Protein AF-0000000067438767 (afdb_homodimer)

Structure (mmCIF, N/CA/C/O backbone):
data_AF-0000000067438767-model_v1
#
loop_
_entity.id
_entity.type
_entity.pdbx_description
1 polymer 'Hikeshi-like domain-containing protein'
#
loop_
_atom_site.group_PDB
_atom_site.id
_atom_site.type_symbol
_atom_site.label_atom_id
_atom_site.label_alt_id
_atom_site.label_comp_id
_atom_site.label_asym_id
_atom_site.label_entity_id
_atom_site.label_seq_id
_atom_site.pdbx_PDB_ins_code
_atom_site.Cartn_x
_atom_site.Cartn_y
_atom_site.Cartn_z
_atom_site.occupancy
_atom_site.B_iso_or_equiv
_atom_site.auth_seq_id
_atom_site.auth_comp_id
_atom_site.auth_asym_id
_atom_site.auth_atom_id
_atom_site.pdbx_PDB_model_num
ATOM 1 N N . MET A 1 1 ? -7.066 22.156 10.688 1 66.31 1 MET A N 1
ATOM 2 C CA . MET A 1 1 ? -6.336 21 10.156 1 66.31 1 MET A CA 1
ATOM 3 C C . MET A 1 1 ? -7.203 19.75 10.18 1 66.31 1 MET A C 1
ATOM 5 O O . MET A 1 1 ? -8.055 19.594 11.062 1 66.31 1 MET A O 1
ATOM 9 N N . SER A 1 2 ? -7.293 19.094 9.086 1 86.25 2 SER A N 1
ATOM 10 C CA . SER A 1 2 ? -8.148 17.906 9.016 1 86.25 2 SER A CA 1
ATOM 11 C C . SER A 1 2 ? -7.625 16.797 9.914 1 86.25 2 SER A C 1
ATOM 13 O O . SER A 1 2 ? -6.414 16.625 10.062 1 86.25 2 SER A O 1
ATOM 15 N N . LEU A 1 3 ? -8.484 16.141 10.602 1 92.88 3 LEU A N 1
ATOM 16 C CA . LEU A 1 3 ? -8.188 15.039 11.508 1 92.88 3 LEU A CA 1
ATOM 17 C C . LEU A 1 3 ? -7.613 13.844 10.75 1 92.88 3 LEU A C 1
ATOM 19 O O . LEU A 1 3 ? -6.961 12.984 11.344 1 92.88 3 LEU A O 1
ATOM 23 N N . PHE A 1 4 ? -7.848 13.891 9.438 1 96.75 4 PHE A N 1
ATOM 24 C CA . PHE A 1 4 ? -7.484 12.719 8.648 1 96.75 4 PHE A CA 1
ATOM 25 C C . PHE A 1 4 ? -6.668 13.117 7.43 1 96.75 4 PHE A C 1
ATOM 27 O O . PHE A 1 4 ? -6.801 14.242 6.93 1 96.75 4 PHE A O 1
ATOM 34 N N . GLY A 1 5 ? -5.77 12.18 7.027 1 97.94 5 GLY A N 1
ATOM 35 C CA . GLY A 1 5 ? -5.086 12.266 5.746 1 97.94 5 GLY A CA 1
ATOM 36 C C . GLY A 1 5 ? -5.336 11.07 4.855 1 97.94 5 GLY A C 1
ATOM 37 O O . GLY A 1 5 ? -5.547 9.953 5.344 1 97.94 5 GLY A O 1
ATOM 38 N N . VAL A 1 6 ? -5.375 11.328 3.584 1 98.56 6 VAL A N 1
ATOM 39 C CA . VAL A 1 6 ? -5.566 10.281 2.582 1 98.56 6 VAL A CA 1
ATOM 40 C C . VAL A 1 6 ? -4.504 10.414 1.49 1 98.56 6 VAL A C 1
ATOM 42 O O . VAL A 1 6 ? -4.305 11.5 0.938 1 98.56 6 VAL A O 1
ATOM 45 N N . VAL A 1 7 ? -3.846 9.305 1.22 1 98.75 7 VAL A N 1
ATOM 46 C CA . VAL A 1 7 ? -2.836 9.32 0.167 1 98.75 7 VAL A CA 1
ATOM 47 C C . VAL A 1 7 ? -3.127 8.219 -0.851 1 98.75 7 VAL A C 1
ATOM 49 O O . VAL A 1 7 ? -3.189 7.043 -0.499 1 98.75 7 VAL A O 1
ATOM 52 N N . VAL A 1 8 ? -3.393 8.656 -2.029 1 98.5 8 VAL A N 1
ATOM 53 C CA . VAL A 1 8 ? -3.352 7.77 -3.191 1 98.5 8 VAL A CA 1
ATOM 54 C C . VAL A 1 8 ? -1.987 7.875 -3.871 1 98.5 8 VAL A C 1
ATOM 56 O O . VAL A 1 8 ? -1.612 8.945 -4.363 1 98.5 8 VAL A O 1
ATOM 59 N N . PRO A 1 9 ? -1.228 6.754 -3.857 1 98.06 9 PRO A N 1
ATOM 60 C CA . PRO A 1 9 ? 0.111 6.844 -4.445 1 98.06 9 PRO A CA 1
ATOM 61 C C . PRO A 1 9 ? 0.113 7.539 -5.805 1 98.06 9 PRO A C 1
ATOM 63 O O . PRO A 1 9 ? -0.721 7.23 -6.66 1 98.06 9 PRO A O 1
ATOM 66 N N . GLY A 1 10 ? 1.061 8.453 -5.93 1 97.94 10 GLY A N 1
ATOM 67 C CA . GLY A 1 10 ? 1.177 9.227 -7.156 1 97.94 10 GLY A CA 1
ATOM 68 C C . GLY A 1 10 ? 0.432 10.547 -7.105 1 97.94 10 GLY A C 1
ATOM 69 O O . GLY A 1 10 ? 0.68 11.438 -7.918 1 97.94 10 GLY A O 1
ATOM 70 N N . ARG A 1 11 ? -0.436 10.703 -6.168 1 98.25 11 ARG A N 1
ATOM 71 C CA . ARG A 1 11 ? -1.265 11.898 -6.051 1 98.25 11 ARG A CA 1
ATOM 72 C C . ARG A 1 11 ? -0.917 12.688 -4.793 1 98.25 11 ARG A C 1
ATOM 74 O O . ARG A 1 11 ? -0.228 12.18 -3.906 1 98.25 11 ARG A O 1
ATOM 81 N N . PRO A 1 12 ? -1.351 13.938 -4.758 1 97.94 12 PRO A N 1
ATOM 82 C CA . PRO A 1 12 ? -1.13 14.719 -3.539 1 97.94 12 PRO A CA 1
ATOM 83 C C . PRO A 1 12 ? -1.912 14.18 -2.342 1 97.94 12 PRO A C 1
ATOM 85 O O . PRO A 1 12 ? -3 13.617 -2.512 1 97.94 12 PRO A O 1
ATOM 88 N N . CYS A 1 13 ? -1.349 14.352 -1.204 1 97.81 13 CYS A N 1
ATOM 89 C CA . CYS A 1 13 ? -2.059 14.023 0.028 1 97.81 13 CYS A CA 1
ATOM 90 C C . CYS A 1 13 ? -3.316 14.875 0.173 1 97.81 13 CYS A C 1
ATOM 92 O O . CYS A 1 13 ? -3.275 16.094 -0.007 1 97.81 13 CYS A O 1
ATOM 94 N N . LEU A 1 14 ? -4.41 14.211 0.507 1 97.38 14 LEU A N 1
ATOM 95 C CA . LEU A 1 14 ? -5.68 14.906 0.67 1 97.38 14 LEU A CA 1
ATOM 96 C C . LEU A 1 14 ? -6.055 15.016 2.145 1 97.38 14 LEU A C 1
ATOM 98 O O . LEU A 1 14 ? -5.699 14.148 2.945 1 97.38 14 LEU A O 1
ATOM 102 N N . ALA A 1 15 ? -6.746 16.047 2.434 1 95.44 15 ALA A N 1
ATOM 103 C CA . ALA A 1 15 ? -7.32 16.266 3.758 1 95.44 15 ALA A CA 1
ATOM 104 C C . ALA A 1 15 ? -8.844 16.297 3.697 1 95.44 15 ALA A C 1
ATOM 106 O O . ALA A 1 15 ? -9.438 17.312 3.316 1 95.44 15 ALA A O 1
ATOM 107 N N . PRO A 1 16 ? -9.469 15.219 4.047 1 94.81 16 PRO A N 1
ATOM 108 C CA . PRO A 1 16 ? -10.938 15.234 4.051 1 94.81 16 PRO A CA 1
ATOM 109 C C . PRO A 1 16 ? -11.508 16.375 4.883 1 94.81 16 PRO A C 1
ATOM 111 O O . PRO A 1 16 ? -10.945 16.734 5.918 1 94.81 16 PRO A O 1
ATOM 114 N N . THR A 1 17 ? -12.609 16.875 4.426 1 91.81 17 THR A N 1
ATOM 115 C CA . THR A 1 17 ? -13.234 18.016 5.094 1 91.81 17 THR A CA 1
ATOM 116 C C . THR A 1 17 ? -14.43 17.547 5.934 1 91.81 17 THR A C 1
ATOM 118 O O . THR A 1 17 ? -15.172 16.656 5.527 1 91.81 17 THR A O 1
ATOM 121 N N . GLN A 1 18 ? -14.523 18.25 7.039 1 88.38 18 GLN A N 1
ATOM 122 C CA . GLN A 1 18 ? -15.641 17.922 7.922 1 88.38 18 GLN A CA 1
ATOM 123 C C . GLN A 1 18 ? -16.969 18.391 7.332 1 88.38 18 GLN A C 1
ATOM 125 O O . GLN A 1 18 ? -17.062 19.5 6.793 1 88.38 18 GLN A O 1
ATOM 130 N N . VAL A 1 19 ? -17.891 17.5 7.383 1 82.94 19 VAL A N 1
ATOM 131 C CA . VAL A 1 19 ? -19.203 17.844 6.863 1 82.94 19 VAL A CA 1
ATOM 132 C C . VAL A 1 19 ? -20.156 18.188 8.016 1 82.94 19 VAL A C 1
ATOM 134 O O . VAL A 1 19 ? -20.141 17.516 9.055 1 82.94 19 VAL A O 1
ATOM 137 N N . THR A 1 20 ? -20.625 19.312 8.391 1 68.31 20 THR A N 1
ATOM 138 C CA . THR A 1 20 ? -21.516 19.734 9.469 1 68.31 20 THR A CA 1
ATOM 139 C C . THR A 1 20 ? -22.969 19.484 9.102 1 68.31 20 THR A C 1
ATOM 141 O O . THR A 1 20 ? -23.828 19.312 9.984 1 68.31 20 THR A O 1
ATOM 144 N N . GLY A 1 21 ? -23.359 19.453 7.867 1 57.22 21 GLY A N 1
ATOM 145 C CA . GLY A 1 21 ? -24.781 19.453 7.562 1 57.22 21 GLY A CA 1
ATOM 146 C C . GLY A 1 21 ? -25.391 18.062 7.594 1 57.22 21 GLY A C 1
ATOM 147 O O . GLY A 1 21 ? -24.734 17.094 7.969 1 57.22 21 GLY A O 1
ATOM 148 N N . GLN A 1 22 ? -26.859 18.047 7.215 1 50.69 22 GLN A N 1
ATOM 149 C CA . GLN A 1 22 ? -27.672 16.844 7.227 1 50.69 22 GLN A CA 1
ATOM 150 C C . GLN A 1 22 ? -26.891 15.648 6.68 1 50.69 22 GLN A C 1
ATOM 152 O O . GLN A 1 22 ? -26.281 15.742 5.609 1 50.69 22 GLN A O 1
ATOM 157 N N . ALA A 1 23 ? -26.391 14.906 7.586 1 46.75 23 ALA A N 1
ATOM 158 C CA . ALA A 1 23 ? -25.672 13.664 7.328 1 46.75 23 ALA A CA 1
ATOM 159 C C . ALA A 1 23 ? -26.062 13.062 5.98 1 46.75 23 ALA A C 1
ATOM 161 O O . ALA A 1 23 ? -27.234 12.859 5.707 1 46.75 23 ALA A O 1
ATOM 162 N N . PRO A 1 24 ? -25.344 13.367 4.926 1 48.72 24 PRO A N 1
ATOM 163 C CA . PRO A 1 24 ? -25.859 12.516 3.852 1 48.72 24 PRO A CA 1
ATOM 164 C C . PRO A 1 24 ? -26.406 11.188 4.363 1 48.72 24 PRO A C 1
ATOM 166 O O . PRO A 1 24 ? -26.125 10.797 5.496 1 48.72 24 PRO A O 1
ATOM 169 N N . ALA A 1 25 ? -27.297 10.57 3.572 1 44.84 25 ALA A N 1
ATOM 170 C CA . ALA A 1 25 ? -27.969 9.312 3.869 1 44.84 25 ALA A CA 1
ATOM 171 C C . ALA A 1 25 ? -27.031 8.352 4.605 1 44.84 25 ALA A C 1
ATOM 173 O O . ALA A 1 25 ? -27.297 7.148 4.66 1 44.84 25 ALA A O 1
ATOM 174 N N . LEU A 1 26 ? -25.766 8.922 4.871 1 50.19 26 LEU A N 1
ATOM 175 C CA . LEU A 1 26 ? -25.062 7.883 5.605 1 50.19 26 LEU A CA 1
ATOM 176 C C . LEU A 1 26 ? -25.766 7.559 6.914 1 50.19 26 LEU A C 1
ATOM 178 O O . LEU A 1 26 ? -26.297 8.453 7.578 1 50.19 26 LEU A O 1
ATOM 182 N N . GLY A 1 27 ? -26.406 6.727 7.117 1 45.53 27 GLY A N 1
ATOM 183 C CA . GLY A 1 27 ? -27.062 6.348 8.359 1 45.53 27 GLY A CA 1
ATOM 184 C C . GLY A 1 27 ? -26.578 7.152 9.555 1 45.53 27 GLY A C 1
ATOM 185 O O . GLY A 1 27 ? -25.891 8.164 9.391 1 45.53 27 GLY A O 1
ATOM 186 N N . THR A 1 28 ? -26.953 6.711 10.82 1 45.5 28 THR A N 1
ATOM 187 C CA . THR A 1 28 ? -26.75 7.199 12.18 1 45.5 28 THR A CA 1
ATOM 188 C C . THR A 1 28 ? -25.281 7.539 12.422 1 45.5 28 THR A C 1
ATOM 190 O O . THR A 1 28 ? -24.516 6.699 12.891 1 45.5 28 THR A O 1
ATOM 193 N N . PHE A 1 29 ? -24.625 8.227 11.398 1 49.28 29 PHE A N 1
ATOM 194 C CA . PHE A 1 29 ? -23.25 8.602 11.695 1 49.28 29 PHE A CA 1
ATOM 195 C C . PHE A 1 29 ? -23.188 9.523 12.906 1 49.28 29 PHE A C 1
ATOM 197 O O . PHE A 1 29 ? -23.859 10.555 12.938 1 49.28 29 PHE A O 1
ATOM 204 N N . GLN A 1 30 ? -22.859 9.109 14.039 1 52.88 30 GLN A N 1
ATOM 205 C CA . GLN A 1 30 ? -23.062 9.672 15.375 1 52.88 30 GLN A CA 1
ATOM 206 C C . GLN A 1 30 ? -22.266 10.961 15.555 1 52.88 30 GLN A C 1
ATOM 208 O O . GLN A 1 30 ? -22.75 11.922 16.141 1 52.88 30 GLN A O 1
ATOM 213 N N . SER A 1 31 ? -20.828 10.93 15.375 1 56.81 31 SER A N 1
ATOM 214 C CA . SER A 1 31 ? -20.031 11.867 16.156 1 56.81 31 SER A CA 1
ATOM 215 C C . SER A 1 31 ? -19.125 12.703 15.266 1 56.81 31 SER A C 1
ATOM 217 O O . SER A 1 31 ? -18.344 13.523 15.75 1 56.81 31 SER A O 1
ATOM 219 N N . GLY A 1 32 ? -19.234 12.695 13.828 1 69.5 32 GLY A N 1
ATOM 220 C CA . GLY A 1 32 ? -18.484 13.508 12.898 1 69.5 32 GLY A CA 1
ATOM 221 C C . GLY A 1 32 ? -18.078 12.773 11.641 1 69.5 32 GLY A C 1
ATOM 222 O O . GLY A 1 32 ? -17.844 11.562 11.672 1 69.5 32 GLY A O 1
ATOM 223 N N . GLN A 1 33 ? -18.297 13.625 10.594 1 87.12 33 GLN A N 1
ATOM 224 C CA . GLN A 1 33 ? -18.031 13.008 9.297 1 87.12 33 GLN A CA 1
ATOM 225 C C . GLN A 1 33 ? -17.094 13.875 8.461 1 87.12 33 GLN A C 1
ATOM 227 O O . GLN A 1 33 ? -17.188 15.109 8.484 1 87.12 33 GLN A O 1
ATOM 232 N N . TRP A 1 34 ? -16.125 13.281 7.906 1 93.31 34 TRP A N 1
ATOM 233 C CA . TRP A 1 34 ? -15.203 13.891 6.961 1 93.31 34 TRP A CA 1
ATOM 234 C C . TRP A 1 34 ? -15.32 13.25 5.582 1 93.31 34 TRP A C 1
ATOM 236 O O . TRP A 1 34 ? -15.492 12.031 5.469 1 93.31 34 TRP A O 1
ATOM 246 N N . VAL A 1 35 ? -15.273 14.07 4.562 1 93.94 35 VAL A N 1
ATOM 247 C CA . VAL A 1 35 ? -15.453 13.531 3.217 1 93.94 35 VAL A CA 1
ATOM 248 C C . VAL A 1 35 ? -14.422 14.141 2.271 1 93.94 35 VAL A C 1
ATOM 250 O O . VAL A 1 35 ? -14.008 15.289 2.447 1 93.94 35 VAL A O 1
ATOM 253 N N . CYS A 1 36 ? -13.945 13.359 1.335 1 96.38 36 CYS A N 1
ATOM 254 C CA . CYS A 1 36 ? -13.156 13.875 0.219 1 96.38 36 CYS A CA 1
ATOM 255 C C . CYS A 1 36 ? -13.477 13.125 -1.067 1 96.38 36 CYS A C 1
ATOM 257 O O . CYS A 1 36 ? -14.062 12.039 -1.028 1 96.38 36 CYS A O 1
ATOM 259 N N . ASP A 1 37 ? -13.203 13.719 -2.203 1 97.44 37 ASP A N 1
ATOM 260 C CA . ASP A 1 37 ? -13.43 13.125 -3.52 1 97.44 37 ASP A CA 1
ATOM 261 C C . ASP A 1 37 ? -12.156 12.492 -4.07 1 97.44 37 ASP A C 1
ATOM 263 O O . ASP A 1 37 ? -11.07 13.062 -3.945 1 97.44 37 ASP A O 1
ATOM 267 N N . LEU A 1 38 ? -12.258 11.367 -4.555 1 98.06 38 LEU A N 1
ATOM 268 C CA . LEU A 1 38 ? -11.188 10.727 -5.316 1 98.06 38 LEU A CA 1
ATOM 269 C C . LEU A 1 38 ? -11.578 10.586 -6.781 1 98.06 38 LEU A C 1
ATOM 271 O O . LEU A 1 38 ? -12.609 9.992 -7.105 1 98.06 38 LEU A O 1
ATOM 275 N N . VAL A 1 39 ? -10.75 11.125 -7.602 1 97.94 39 VAL A N 1
ATOM 276 C CA . VAL A 1 39 ? -11.055 11.141 -9.031 1 97.94 39 VAL A CA 1
ATOM 277 C C . VAL A 1 39 ? -10.547 9.859 -9.688 1 97.94 39 VAL A C 1
ATOM 279 O O . VAL A 1 39 ? -9.5 9.336 -9.305 1 97.94 39 VAL A O 1
ATOM 282 N N . ASN A 1 40 ? -11.25 9.352 -10.703 1 97.5 40 ASN A N 1
ATOM 283 C CA . ASN A 1 40 ? -10.883 8.188 -11.508 1 97.5 40 ASN A CA 1
ATOM 284 C C . ASN A 1 40 ? -10.594 6.973 -10.641 1 97.5 40 ASN A C 1
ATOM 286 O O . ASN A 1 40 ? -9.508 6.395 -10.711 1 97.5 40 ASN A O 1
ATOM 290 N N . PRO A 1 41 ? -11.594 6.52 -9.883 1 97.44 41 PRO A N 1
ATOM 291 C CA . PRO A 1 41 ? -11.383 5.406 -8.953 1 97.44 41 PRO A CA 1
ATOM 292 C C . PRO A 1 41 ? -10.906 4.137 -9.656 1 97.44 41 PRO A C 1
ATOM 294 O O . PRO A 1 41 ? -10.227 3.309 -9.039 1 97.44 41 PRO A O 1
ATOM 297 N N . GLY A 1 42 ? -11.156 3.949 -10.883 1 94.44 42 GLY A N 1
ATOM 298 C CA . GLY A 1 42 ? -10.695 2.787 -11.625 1 94.44 42 GLY A CA 1
ATOM 299 C C . GLY A 1 42 ? -9.18 2.682 -11.68 1 94.44 42 GLY A C 1
ATOM 300 O O . GLY A 1 42 ? -8.641 1.604 -11.93 1 94.44 42 GLY A O 1
ATOM 301 N N . GLU A 1 43 ? -8.484 3.807 -11.453 1 94.5 43 GLU A N 1
ATOM 302 C CA . GLU A 1 43 ? -7.027 3.854 -11.539 1 94.5 43 GLU A CA 1
ATOM 303 C C . GLU A 1 43 ? -6.383 3.703 -10.164 1 94.5 43 GLU A C 1
ATOM 305 O O . GLU A 1 43 ? -5.156 3.66 -10.047 1 94.5 43 GLU A O 1
ATOM 310 N N . ILE A 1 44 ? -7.203 3.6 -9.195 1 96 44 ILE A N 1
ATOM 311 C CA . ILE A 1 44 ? -6.691 3.549 -7.828 1 96 44 ILE A CA 1
ATOM 312 C C . ILE A 1 44 ? -6.594 2.096 -7.367 1 96 44 ILE A C 1
ATOM 314 O O . ILE A 1 44 ? -7.609 1.4 -7.262 1 96 44 ILE A O 1
ATOM 318 N N . SER A 1 45 ? -5.395 1.703 -7.086 1 92.69 45 SER A N 1
ATOM 319 C CA . SER A 1 45 ? -5.184 0.344 -6.598 1 92.69 45 SER A CA 1
ATOM 320 C C . SER A 1 45 ? -5.168 0.301 -5.074 1 92.69 45 SER A C 1
ATOM 322 O O . SER A 1 45 ? -5.758 -0.596 -4.469 1 92.69 45 SER A O 1
ATOM 324 N N . ASP A 1 46 ? -4.473 1.289 -4.543 1 95.62 46 ASP A N 1
ATOM 325 C CA . ASP A 1 46 ? -4.266 1.36 -3.1 1 95.62 46 ASP A CA 1
ATOM 326 C C . ASP A 1 46 ? -4.445 2.787 -2.588 1 95.62 46 ASP A C 1
ATOM 328 O O . ASP A 1 46 ? -4.273 3.748 -3.342 1 95.62 46 ASP A O 1
ATOM 332 N N . LEU A 1 47 ? -4.805 2.838 -1.41 1 97.69 47 LEU A N 1
ATOM 333 C CA . LEU A 1 47 ? -4.766 4.137 -0.749 1 97.69 47 LEU A CA 1
ATOM 334 C C . LEU A 1 47 ? -4.492 3.98 0.743 1 97.69 47 LEU A C 1
ATOM 336 O O . LEU A 1 47 ? -4.727 2.912 1.312 1 97.69 47 LEU A O 1
ATOM 340 N N . VAL A 1 48 ? -3.936 4.98 1.349 1 98.62 48 VAL A N 1
ATOM 341 C CA . VAL A 1 48 ? -3.627 4.98 2.775 1 98.62 48 VAL A CA 1
ATOM 342 C C . VAL A 1 48 ? -4.418 6.086 3.475 1 98.62 48 VAL A C 1
ATOM 344 O O . VAL A 1 48 ? -4.488 7.215 2.984 1 98.62 48 VAL A O 1
ATOM 347 N N . CYS A 1 49 ? -5.047 5.738 4.523 1 98.5 49 CYS A N 1
ATOM 348 C CA . CYS A 1 49 ? -5.695 6.691 5.418 1 98.5 49 CYS A CA 1
ATOM 349 C C . CYS A 1 49 ? -5 6.727 6.773 1 98.5 49 CYS A C 1
ATOM 351 O O . CYS A 1 49 ? -4.605 5.688 7.305 1 98.5 49 CYS A O 1
ATOM 353 N N . PHE A 1 50 ? -4.852 7.895 7.309 1 98.62 50 PHE A N 1
ATOM 354 C CA . PHE A 1 50 ? -4.145 7.977 8.578 1 98.62 50 PHE A CA 1
ATOM 355 C C . PHE A 1 50 ? -4.676 9.133 9.422 1 98.62 50 PHE A C 1
ATOM 357 O O . PHE A 1 50 ? -5.297 10.055 8.891 1 98.62 50 PHE A O 1
ATOM 364 N N . LEU A 1 51 ? -4.43 9.094 10.734 1 98 51 LEU A N 1
ATOM 365 C CA . LEU A 1 51 ? -4.754 10.164 11.672 1 98 51 LEU A CA 1
ATOM 366 C C . LEU A 1 51 ? -3.66 11.227 11.672 1 98 51 LEU A C 1
ATOM 368 O O . LEU A 1 51 ? -2.471 10.906 11.664 1 98 51 LEU A O 1
ATOM 372 N N . THR A 1 52 ? -4.062 12.484 11.656 1 96 52 THR A N 1
ATOM 373 C CA . THR A 1 52 ? -3.096 13.57 11.82 1 96 52 THR A CA 1
ATOM 374 C C . THR A 1 52 ? -2.953 13.945 13.289 1 96 52 THR A C 1
ATOM 376 O O . THR A 1 52 ? -1.975 14.586 13.68 1 96 52 THR A O 1
ATOM 379 N N . SER A 1 53 ? -3.869 13.609 14.07 1 94.31 53 SER A N 1
ATOM 380 C CA . SER A 1 53 ? -3.898 13.773 15.516 1 94.31 53 SER A CA 1
ATOM 381 C C . SER A 1 53 ? -4.711 12.664 16.172 1 94.31 53 SER A C 1
ATOM 383 O O . SER A 1 53 ? -5.523 12.008 15.523 1 94.31 53 SER A O 1
ATOM 385 N N . PRO A 1 54 ? -4.516 12.398 17.391 1 94.56 54 PRO A N 1
ATOM 386 C CA . PRO A 1 54 ? -5.262 11.32 18.047 1 94.56 54 PRO A CA 1
ATOM 387 C C . PRO A 1 54 ? -6.766 11.594 18.094 1 94.56 54 PRO A C 1
ATOM 389 O O . PRO A 1 54 ? -7.188 12.75 18.172 1 94.56 54 PRO A O 1
ATOM 392 N N . LEU A 1 55 ? -7.516 10.562 18.094 1 94.19 55 LEU A N 1
ATOM 393 C CA . LEU A 1 55 ? -8.961 10.648 18.297 1 94.19 55 LEU A CA 1
ATOM 394 C C . LEU A 1 55 ? -9.281 11.031 19.75 1 94.19 55 LEU A C 1
ATOM 396 O O . LEU A 1 55 ? -8.445 10.852 20.641 1 94.19 55 LEU A O 1
ATOM 400 N N . PRO A 1 56 ? -10.492 11.531 19.938 1 89 56 PRO A N 1
ATOM 401 C CA . PRO A 1 56 ? -10.859 12.008 21.281 1 89 56 PRO A CA 1
ATOM 402 C C . PRO A 1 56 ? -10.859 10.898 22.328 1 89 56 PRO A C 1
ATOM 404 O O . PRO A 1 56 ? -10.609 11.156 23.5 1 89 56 PRO A O 1
ATOM 407 N N . SER A 1 57 ? -11.164 9.719 21.953 1 91.31 57 SER A N 1
ATOM 408 C CA . SER A 1 57 ? -11.266 8.602 22.875 1 91.31 57 SER A CA 1
ATOM 409 C C . SER A 1 57 ? -10.672 7.332 22.281 1 91.31 57 SER A C 1
ATOM 411 O O . SER A 1 57 ? -10.719 7.133 21.062 1 91.31 57 SER A O 1
ATOM 413 N N . ASN A 1 58 ? -10.203 6.457 23.219 1 93.12 58 ASN A N 1
ATOM 414 C CA . ASN A 1 58 ? -9.703 5.16 22.766 1 93.12 58 ASN A CA 1
ATOM 415 C C . ASN A 1 58 ? -10.836 4.156 22.578 1 93.12 58 ASN A C 1
ATOM 417 O O . ASN A 1 58 ? -10.625 3.07 22.047 1 93.12 58 ASN A O 1
ATOM 421 N N . ASN A 1 59 ? -12.023 4.48 22.953 1 91.5 59 ASN A N 1
ATOM 422 C CA . ASN A 1 59 ? -13.188 3.615 22.781 1 91.5 59 ASN A CA 1
ATOM 423 C C . ASN A 1 59 ? -13.93 3.92 21.484 1 91.5 59 ASN A C 1
ATOM 425 O O . ASN A 1 59 ? -15.039 3.422 21.266 1 91.5 59 ASN A O 1
ATOM 429 N N . GLU A 1 60 ? -13.312 4.805 20.719 1 92.62 60 GLU A N 1
ATOM 430 C CA . GLU A 1 60 ? -13.859 5.145 19.406 1 92.62 60 GLU A CA 1
ATOM 431 C C . GLU A 1 60 ? -12.828 4.906 18.297 1 92.62 60 GLU A C 1
ATOM 433 O O . GLU A 1 60 ? -11.633 4.809 18.578 1 92.62 60 GLU A O 1
ATOM 438 N N . GLY A 1 61 ? -13.312 4.707 17.156 1 95.31 61 GLY A N 1
ATOM 439 C CA . GLY A 1 61 ? -12.516 4.645 15.938 1 95.31 61 GLY A CA 1
ATOM 440 C C . GLY A 1 61 ? -13.148 5.387 14.766 1 95.31 61 GLY A C 1
ATOM 441 O O . GLY A 1 61 ? -14.203 6.012 14.922 1 95.31 61 GLY A O 1
ATOM 442 N N . ALA A 1 62 ? -12.469 5.418 13.797 1 95.5 62 ALA A N 1
ATOM 443 C CA . ALA A 1 62 ? -12.953 6.02 12.555 1 95.5 62 ALA A CA 1
ATOM 444 C C . ALA A 1 62 ? -13.227 4.953 11.5 1 95.5 62 ALA A C 1
ATOM 446 O O . ALA A 1 62 ? -12.312 4.254 11.062 1 95.5 62 ALA A O 1
ATOM 447 N N . GLY A 1 63 ? -14.5 4.809 11.117 1 95.44 63 GLY A N 1
ATOM 448 C CA . GLY A 1 63 ? -14.852 3.959 9.992 1 95.44 63 GLY A CA 1
ATOM 449 C C . GLY A 1 63 ? -14.633 4.625 8.648 1 95.44 63 GLY A C 1
ATOM 450 O O . GLY A 1 63 ? -14.922 5.812 8.484 1 95.44 63 GLY A O 1
ATOM 451 N N . ILE A 1 64 ? -14.102 3.918 7.742 1 96.31 64 ILE A N 1
ATOM 452 C CA . ILE A 1 64 ? -13.836 4.418 6.398 1 96.31 64 ILE A CA 1
ATOM 453 C C . ILE A 1 64 ? -14.82 3.799 5.41 1 96.31 64 ILE A C 1
ATOM 455 O O . ILE A 1 64 ? -15.016 2.582 5.398 1 96.31 64 ILE A O 1
ATOM 459 N N . TYR A 1 65 ? -15.398 4.625 4.598 1 95.31 65 TYR A N 1
ATOM 460 C CA . TYR A 1 65 ? -16.422 4.211 3.645 1 95.31 65 TYR A CA 1
ATOM 461 C C . TYR A 1 65 ? -16.188 4.852 2.281 1 95.31 65 TYR A C 1
ATOM 463 O O . TYR A 1 65 ? -15.492 5.859 2.174 1 95.31 65 TYR A O 1
ATOM 471 N N . TYR A 1 66 ? -16.781 4.27 1.28 1 95.94 66 TYR A N 1
ATOM 472 C CA . TYR A 1 66 ? -16.828 4.941 -0.012 1 95.94 66 TYR A CA 1
ATOM 473 C C . TYR A 1 66 ? -18.234 4.891 -0.604 1 95.94 66 TYR A C 1
ATOM 475 O O . TYR A 1 66 ? -19.047 4.055 -0.205 1 95.94 66 TYR A O 1
ATOM 483 N N . SER A 1 67 ? -18.516 5.828 -1.474 1 95 67 SER A N 1
ATOM 484 C CA . SER A 1 67 ? -19.797 5.918 -2.154 1 95 67 SER A CA 1
ATOM 485 C C . SER A 1 67 ? -19.641 6.426 -3.584 1 95 67 SER A C 1
ATOM 487 O O . SER A 1 67 ? -18.719 7.207 -3.869 1 95 67 SER A O 1
ATOM 489 N N . VAL A 1 68 ? -20.422 5.941 -4.379 1 95.62 68 VAL A N 1
ATOM 490 C CA . VAL A 1 68 ? -20.469 6.426 -5.754 1 95.62 68 VAL A CA 1
ATOM 491 C C . VAL A 1 68 ? -21.797 7.141 -6.008 1 95.62 68 VAL A C 1
ATOM 493 O O . VAL A 1 68 ? -22.719 7.078 -5.184 1 95.62 68 VAL A O 1
ATOM 496 N N . ALA A 1 69 ? -21.844 7.82 -7.113 1 93.31 69 ALA A N 1
ATOM 497 C CA . ALA A 1 69 ? -23.062 8.531 -7.449 1 93.31 69 ALA A CA 1
ATOM 498 C C . ALA A 1 69 ? -24.281 7.605 -7.391 1 93.31 69 ALA A C 1
ATOM 500 O O . ALA A 1 69 ? -24.219 6.469 -7.863 1 93.31 69 ALA A O 1
ATOM 501 N N . PRO A 1 70 ? -25.391 8.094 -6.867 1 93.44 70 PRO A N 1
ATOM 502 C CA . PRO A 1 70 ? -25.781 9.43 -6.387 1 93.44 70 PRO A CA 1
ATOM 503 C C . PRO A 1 70 ? -25.312 9.688 -4.953 1 93.44 70 PRO A C 1
ATOM 505 O O . PRO A 1 70 ? -25.812 10.617 -4.309 1 93.44 70 PRO A O 1
ATOM 508 N N . PHE A 1 71 ? -24.391 8.898 -4.34 1 91.06 71 PHE A N 1
ATOM 509 C CA . PHE A 1 71 ? -23.703 9.062 -3.07 1 91.06 71 PHE A CA 1
ATOM 510 C C . PHE A 1 71 ? -24.656 8.875 -1.901 1 91.06 71 PHE A C 1
ATOM 512 O O . PHE A 1 71 ? -24.578 9.602 -0.904 1 91.06 71 PHE A O 1
ATOM 519 N N . THR A 1 72 ? -25.547 7.918 -2.074 1 88.88 72 THR A N 1
ATOM 520 C CA . THR A 1 72 ? -26.531 7.629 -1.038 1 88.88 72 THR A CA 1
ATOM 521 C C . THR A 1 72 ? -26.156 6.363 -0.276 1 88.88 72 THR A C 1
ATOM 523 O O . THR A 1 72 ? -26.562 6.188 0.879 1 88.88 72 THR A O 1
ATOM 526 N N . ASP A 1 73 ? -25.453 5.492 -0.952 1 91.19 73 ASP A N 1
ATOM 527 C CA . ASP A 1 73 ? -25.047 4.234 -0.338 1 91.19 73 ASP A CA 1
ATOM 528 C C . ASP A 1 73 ? -23.547 4.23 -0.041 1 91.19 73 ASP A C 1
ATOM 530 O O . ASP A 1 73 ? -22.734 4.586 -0.899 1 91.19 73 ASP A O 1
ATOM 534 N N . TRP A 1 74 ? -23.234 3.842 1.141 1 92 74 TRP A N 1
ATOM 535 C CA . TRP A 1 74 ? -21.844 3.848 1.572 1 92 74 TRP A CA 1
ATOM 536 C C . TRP A 1 74 ? -21.375 2.438 1.901 1 92 74 TRP A C 1
ATOM 538 O O . TRP A 1 74 ? -22.062 1.689 2.598 1 92 74 TRP A O 1
ATOM 548 N N . GLU A 1 75 ? -20.266 2.148 1.373 1 93.12 75 GLU A N 1
ATOM 549 C CA . GLU A 1 75 ? -19.672 0.83 1.584 1 93.12 75 GLU A CA 1
ATOM 550 C C . GLU A 1 75 ? -18.484 0.9 2.549 1 93.12 75 GLU A C 1
ATOM 552 O O . GLU A 1 75 ? -17.594 1.729 2.381 1 93.12 75 GLU A O 1
ATOM 557 N N . PHE A 1 76 ? -18.562 0.057 3.561 1 94.44 76 PHE A N 1
ATOM 558 C CA . PHE A 1 76 ? -17.516 -0.008 4.574 1 94.44 76 PHE A CA 1
ATOM 559 C C . PHE A 1 76 ? -16.234 -0.572 3.992 1 94.44 76 PHE A C 1
ATOM 561 O O . PHE A 1 76 ? -16.25 -1.555 3.248 1 94.44 76 PHE A O 1
ATOM 568 N N . MET A 1 77 ? -15.078 0.059 4.363 1 94.94 77 MET A N 1
ATOM 569 C CA . MET A 1 77 ? -13.805 -0.349 3.773 1 94.94 77 MET A CA 1
ATOM 570 C C . MET A 1 77 ? -12.797 -0.715 4.855 1 94.94 77 MET A C 1
ATOM 572 O O . MET A 1 77 ? -11.852 -1.468 4.602 1 94.94 77 MET A O 1
ATOM 576 N N . GLY A 1 78 ? -12.914 -0.056 6.004 1 95.69 78 GLY A N 1
ATOM 577 C CA . GLY A 1 78 ? -11.906 -0.293 7.031 1 95.69 78 GLY A CA 1
ATOM 578 C C . GLY A 1 78 ? -12.039 0.642 8.219 1 95.69 78 GLY A C 1
ATOM 579 O O . GLY A 1 78 ? -13.016 1.384 8.328 1 95.69 78 GLY A O 1
ATOM 580 N N . VAL A 1 79 ? -11.062 0.515 9.133 1 96.19 79 VAL A N 1
ATOM 581 C CA . VAL A 1 79 ? -11.125 1.248 10.391 1 96.19 79 VAL A CA 1
ATOM 582 C C . VAL A 1 79 ? -9.742 1.788 10.742 1 96.19 79 VAL A C 1
ATOM 584 O O . VAL A 1 79 ? -8.727 1.149 10.461 1 96.19 79 VAL A O 1
ATOM 587 N N . ILE A 1 80 ? -9.742 2.957 11.312 1 97.19 80 ILE A N 1
ATOM 588 C CA . ILE A 1 80 ? -8.562 3.527 11.961 1 97.19 80 ILE A CA 1
ATOM 589 C C . ILE A 1 80 ? -8.875 3.814 13.43 1 97.19 80 ILE A C 1
ATOM 591 O O . ILE A 1 80 ? -9.969 4.262 13.766 1 97.19 80 ILE A O 1
ATOM 595 N N . THR A 1 81 ? -7.914 3.529 14.289 1 97.5 81 THR A N 1
ATOM 596 C CA . THR A 1 81 ? -8.023 3.785 15.719 1 97.5 81 THR A CA 1
ATOM 597 C C . THR A 1 81 ? -6.766 4.469 16.25 1 97.5 81 THR A C 1
ATOM 599 O O . THR A 1 81 ? -5.801 4.66 15.508 1 97.5 81 THR A O 1
ATOM 602 N N . ASN A 1 82 ? -6.793 4.879 17.547 1 97.38 82 ASN A N 1
ATOM 603 C CA . ASN A 1 82 ? -5.602 5.457 18.156 1 97.38 82 ASN A CA 1
ATOM 604 C C . ASN A 1 82 ? -4.465 4.445 18.234 1 97.38 82 ASN A C 1
ATOM 606 O O . ASN A 1 82 ? -3.291 4.816 18.156 1 97.38 82 ASN A O 1
ATOM 610 N N . ASN A 1 83 ? -4.777 3.186 18.344 1 96.69 83 ASN A N 1
ATOM 611 C CA . ASN A 1 83 ? -3.773 2.133 18.469 1 96.69 83 ASN A CA 1
ATOM 612 C C . ASN A 1 83 ? -3.236 1.718 17.094 1 96.69 83 ASN A C 1
ATOM 614 O O . ASN A 1 83 ? -2.127 1.191 17 1 96.69 83 ASN A O 1
ATOM 618 N N . ARG A 1 84 ? -4.047 1.889 16.094 1 97.75 84 ARG A N 1
ATOM 619 C CA . ARG A 1 84 ? -3.674 1.67 14.703 1 97.75 84 ARG A CA 1
ATOM 620 C C . ARG A 1 84 ? -4.051 2.869 13.836 1 97.75 84 ARG A C 1
ATOM 622 O O . ARG A 1 84 ? -5.051 2.832 13.117 1 97.75 84 ARG A O 1
ATOM 629 N N . PRO A 1 85 ? -3.242 3.91 13.875 1 98.44 85 PRO A N 1
ATOM 630 C CA . PRO A 1 85 ? -3.682 5.223 13.406 1 98.44 85 PRO A CA 1
ATOM 631 C C . PRO A 1 85 ? -3.537 5.387 11.891 1 98.44 85 PRO A C 1
ATOM 633 O O . PRO A 1 85 ? -3.637 6.504 11.375 1 98.44 85 PRO A O 1
ATOM 636 N N . SER A 1 86 ? -3.244 4.312 11.172 1 98.69 86 SER A N 1
ATOM 637 C CA . SER A 1 86 ? -3.232 4.328 9.719 1 98.69 86 SER A CA 1
ATOM 638 C C . SER A 1 86 ? -3.59 2.957 9.148 1 98.69 86 SER A C 1
ATOM 640 O O . SER A 1 86 ? -3.539 1.951 9.852 1 98.69 86 SER A O 1
ATOM 642 N N . VAL A 1 87 ? -4 2.984 7.902 1 97.75 87 VAL A N 1
ATOM 643 C CA . VAL A 1 87 ? -4.375 1.725 7.27 1 97.75 87 VAL A CA 1
ATOM 644 C C . VAL A 1 87 ? -4.164 1.82 5.762 1 97.75 87 VAL A C 1
ATOM 646 O O . VAL A 1 87 ? -4.422 2.863 5.156 1 97.75 87 VAL A O 1
ATOM 649 N N . LEU A 1 88 ? -3.572 0.818 5.246 1 97.44 88 LEU A N 1
ATOM 650 C CA . LEU A 1 88 ? -3.5 0.638 3.801 1 97.44 88 LEU A CA 1
ATOM 651 C C . LEU A 1 88 ? -4.715 -0.125 3.287 1 97.44 88 LEU A C 1
ATOM 653 O O . LEU A 1 88 ? -5.031 -1.208 3.785 1 97.44 88 LEU A O 1
ATOM 657 N N . LEU A 1 89 ? -5.43 0.404 2.322 1 96.69 89 LEU A N 1
ATOM 658 C CA . LEU A 1 89 ? -6.633 -0.2 1.758 1 96.69 89 LEU A CA 1
ATOM 659 C C . LEU A 1 89 ? -6.434 -0.533 0.283 1 96.69 89 LEU A C 1
ATOM 661 O O . LEU A 1 89 ? -5.828 0.246 -0.457 1 96.69 89 LEU A O 1
ATOM 665 N N . SER A 1 90 ? -6.836 -1.64 -0.096 1 94.69 90 SER A N 1
ATOM 666 C CA . SER A 1 90 ? -6.922 -2.064 -1.488 1 94.69 90 SER A CA 1
ATOM 667 C C . SER A 1 90 ? -8.367 -2.312 -1.899 1 94.69 90 SER A C 1
ATOM 669 O O . SER A 1 90 ? -8.836 -3.453 -1.885 1 94.69 90 SER A O 1
ATOM 671 N N . PRO A 1 91 ? -9.086 -1.339 -2.332 1 93.56 91 PRO A N 1
ATOM 672 C CA . PRO A 1 91 ? -10.531 -1.453 -2.494 1 93.56 91 PRO A CA 1
ATOM 673 C C . PRO A 1 91 ? -10.93 -2.318 -3.689 1 93.56 91 PRO A C 1
ATOM 675 O O . PRO A 1 91 ? -12.062 -2.787 -3.768 1 93.56 91 PRO A O 1
ATOM 678 N N . GLY A 1 92 ? -10.031 -2.477 -4.629 1 92.06 92 GLY A N 1
ATOM 679 C CA . GLY A 1 92 ? -10.359 -3.277 -5.797 1 92.06 92 GLY A CA 1
ATOM 680 C C . GLY A 1 92 ? -11.328 -2.59 -6.742 1 92.06 92 GLY A C 1
ATOM 681 O O . GLY A 1 92 ? -12.062 -3.252 -7.477 1 92.06 92 GLY A O 1
ATOM 682 N N . TRP A 1 93 ? -11.359 -1.336 -6.742 1 94.31 93 TRP A N 1
ATOM 683 C CA . TRP A 1 93 ? -12.336 -0.557 -7.504 1 94.31 93 TRP A CA 1
ATOM 684 C C . TRP A 1 93 ? -12.203 -0.836 -9 1 94.31 93 TRP A C 1
ATOM 686 O O . TRP A 1 93 ? -13.203 -0.802 -9.727 1 94.31 93 TRP A O 1
ATOM 696 N N . SER A 1 94 ? -10.992 -1.093 -9.484 1 90.62 94 SER A N 1
ATOM 697 C CA . SER A 1 94 ? -10.781 -1.361 -10.906 1 90.62 94 SER A CA 1
ATOM 698 C C . SER A 1 94 ? -11.562 -2.594 -11.352 1 90.62 94 SER A C 1
ATOM 700 O O . SER A 1 94 ? -11.875 -2.736 -12.539 1 90.62 94 SER A O 1
ATOM 702 N N . LEU A 1 95 ? -11.875 -3.432 -10.422 1 87.75 95 LEU A N 1
ATOM 703 C CA . LEU A 1 95 ? -12.523 -4.699 -10.727 1 87.75 95 LEU A CA 1
ATOM 704 C C . LEU A 1 95 ? -14.031 -4.602 -10.531 1 87.75 95 LEU A C 1
ATOM 706 O O . LEU A 1 95 ? -14.766 -5.555 -10.797 1 87.75 95 LEU A O 1
ATOM 710 N N . LEU A 1 96 ? -14.492 -3.537 -9.992 1 90.81 96 LEU A N 1
ATOM 711 C CA . LEU A 1 96 ? -15.914 -3.311 -9.742 1 90.81 96 LEU A CA 1
ATOM 712 C C . LEU A 1 96 ? -16.516 -2.396 -10.805 1 90.81 96 LEU A C 1
ATOM 714 O O . LEU A 1 96 ? -16.281 -1.187 -10.797 1 90.81 96 LEU A O 1
ATOM 718 N N . PRO A 1 97 ? -17.25 -2.887 -11.68 1 91.62 97 PRO A N 1
ATOM 719 C CA . PRO A 1 97 ? -17.797 -2.094 -12.781 1 91.62 97 PRO A CA 1
ATOM 720 C C . PRO A 1 97 ? -18.594 -0.88 -12.305 1 91.62 97 PRO A C 1
ATOM 722 O O . PRO A 1 97 ? -18.578 0.17 -12.953 1 91.62 97 PRO A O 1
ATOM 725 N N . GLN A 1 98 ? -19.297 -1.003 -11.227 1 93.31 98 GLN A N 1
ATOM 726 C CA . GLN A 1 98 ? -20.109 0.091 -10.703 1 93.31 98 GLN A CA 1
ATOM 727 C C . GLN A 1 98 ? -19.234 1.228 -10.188 1 93.31 98 GLN A C 1
ATOM 729 O O . GLN A 1 98 ? -19.719 2.342 -9.969 1 93.31 98 GLN A O 1
ATOM 734 N N . VAL A 1 99 ? -17.953 0.947 -9.977 1 95.5 99 VAL A N 1
ATOM 735 C CA . VAL A 1 99 ? -17.062 1.945 -9.398 1 95.5 99 VAL A CA 1
ATOM 736 C C . VAL A 1 99 ? -16.062 2.414 -10.453 1 95.5 99 VAL A C 1
ATOM 738 O O . VAL A 1 99 ? -15.812 3.613 -10.594 1 95.5 99 VAL A O 1
ATOM 741 N N . ASN A 1 100 ? -15.477 1.471 -11.273 1 93.69 100 ASN A N 1
ATOM 742 C CA . ASN A 1 100 ? -14.352 1.757 -12.164 1 93.69 100 ASN A CA 1
ATOM 743 C C . ASN A 1 100 ? -14.766 2.674 -13.312 1 93.69 100 ASN A C 1
ATOM 745 O O . ASN A 1 100 ? -13.914 3.295 -13.953 1 93.69 100 ASN A O 1
ATOM 749 N N . GLN A 1 101 ? -16.031 2.84 -13.555 1 94 101 GLN A N 1
ATOM 750 C CA . GLN A 1 101 ? -16.516 3.693 -14.641 1 94 101 GLN A CA 1
ATOM 751 C C . GLN A 1 101 ? -16.953 5.055 -14.117 1 94 101 GLN A C 1
ATOM 753 O O . GLN A 1 101 ? -17.312 5.945 -14.891 1 94 101 GLN A O 1
ATOM 758 N N . GLN A 1 102 ? -16.953 5.23 -12.82 1 96.06 102 GLN A N 1
ATOM 759 C CA . GLN A 1 102 ? -17.359 6.496 -12.211 1 96.06 102 GLN A CA 1
ATOM 760 C C . GLN A 1 102 ? -16.219 7.52 -12.289 1 96.06 102 GLN A C 1
ATOM 762 O O . GLN A 1 102 ? -15.047 7.168 -12.172 1 96.06 102 GLN A O 1
ATOM 767 N N . PRO A 1 103 ? -16.547 8.758 -12.516 1 96.88 103 PRO A N 1
ATOM 768 C CA . PRO A 1 103 ? -15.508 9.797 -12.516 1 96.88 103 PRO A CA 1
ATOM 769 C C . PRO A 1 103 ? -14.961 10.086 -11.117 1 96.88 103 PRO A C 1
ATOM 771 O O . PRO A 1 103 ? -13.812 10.508 -10.977 1 96.88 103 PRO A O 1
ATOM 774 N N . ILE A 1 104 ? -15.922 9.906 -10.117 1 97.44 104 ILE A N 1
ATOM 775 C CA . ILE A 1 104 ? -15.562 10.281 -8.758 1 97.44 104 ILE A CA 1
ATOM 776 C C . ILE A 1 104 ? -16.109 9.25 -7.777 1 97.44 104 ILE A C 1
ATOM 778 O O . ILE A 1 104 ? -17.203 8.703 -7.984 1 97.44 104 ILE A O 1
ATOM 782 N N . VAL A 1 105 ? -15.359 8.953 -6.859 1 97.5 105 VAL A N 1
ATOM 783 C CA . VAL A 1 105 ? -15.82 8.25 -5.668 1 97.5 105 VAL A CA 1
ATOM 784 C C . VAL A 1 105 ? -15.625 9.133 -4.434 1 97.5 105 VAL A C 1
ATOM 786 O O . VAL A 1 105 ? -14.617 9.836 -4.324 1 97.5 105 VAL A O 1
ATOM 789 N N . LYS A 1 106 ? -16.562 9.133 -3.561 1 95.88 106 LYS A N 1
ATOM 790 C CA . LYS A 1 106 ? -16.438 9.859 -2.305 1 95.88 106 LYS A CA 1
ATOM 791 C C . LYS A 1 106 ? -15.93 8.953 -1.188 1 95.88 106 LYS A C 1
ATOM 793 O O . LYS A 1 106 ? -16.453 7.852 -0.997 1 95.88 106 LYS A O 1
ATOM 798 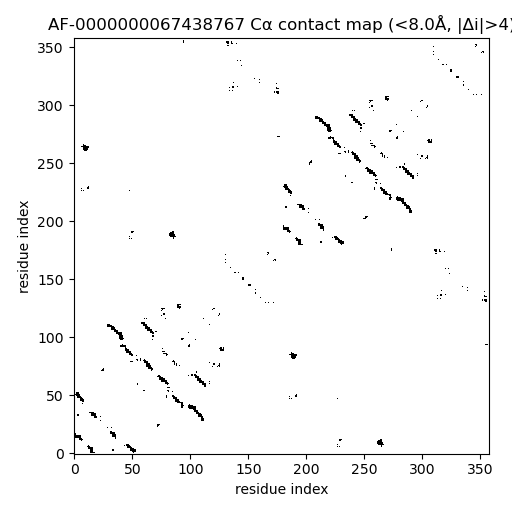N N . LEU A 1 107 ? -14.961 9.406 -0.574 1 96.5 107 LEU A N 1
ATOM 799 C CA . LEU A 1 107 ? -14.492 8.75 0.643 1 96.5 107 LEU A CA 1
ATOM 800 C C . LEU A 1 107 ? -15.078 9.422 1.881 1 96.5 107 LEU A C 1
ATOM 802 O O . LEU A 1 107 ? -15.07 10.648 1.982 1 96.5 107 LEU A O 1
ATOM 806 N N . GLY A 1 108 ? -15.578 8.648 2.717 1 94.25 108 GLY A N 1
ATOM 807 C CA . GLY A 1 108 ? -16.141 9.148 3.963 1 94.25 108 GLY A CA 1
ATOM 808 C C . GLY A 1 108 ? -15.516 8.508 5.191 1 94.25 108 GLY A C 1
ATOM 809 O O . GLY A 1 108 ? -15.258 7.305 5.207 1 94.25 108 GLY A O 1
ATOM 810 N N . VAL A 1 109 ? -15.258 9.32 6.145 1 95 109 VAL A N 1
ATOM 811 C CA . VAL A 1 109 ? -14.75 8.859 7.43 1 95 109 VAL A CA 1
ATOM 812 C C . VAL A 1 109 ? -15.711 9.266 8.547 1 95 109 VAL A C 1
ATOM 814 O O . VAL A 1 109 ? -16.109 10.43 8.641 1 95 109 VAL A O 1
ATOM 817 N N . SER A 1 110 ? -16.047 8.328 9.375 1 92.5 110 SER A N 1
ATOM 818 C CA . SER A 1 110 ? -17.016 8.602 10.43 1 92.5 110 SER A CA 1
ATOM 819 C C . SER A 1 110 ? -16.516 8.109 11.781 1 92.5 110 SER A C 1
ATOM 821 O O . SER A 1 110 ? -16 7 11.898 1 92.5 110 SER A O 1
ATOM 823 N N . LEU A 1 111 ? -16.656 8.961 12.766 1 92.56 111 LEU A N 1
ATOM 824 C CA . LEU A 1 111 ? -16.359 8.523 14.125 1 92.56 111 LEU A CA 1
ATOM 825 C C . LEU A 1 111 ? -17.484 7.641 14.672 1 92.56 111 LEU A C 1
ATOM 827 O O . LEU A 1 111 ? -18.656 8.023 14.633 1 92.56 111 LEU A O 1
ATOM 831 N N . GLU A 1 112 ? -17.078 6.48 15.094 1 93.19 112 GLU A N 1
ATOM 832 C CA . GLU A 1 112 ? -18.047 5.492 15.578 1 93.19 112 GLU A CA 1
ATOM 833 C C . GLU A 1 112 ? -17.5 4.758 16.797 1 93.19 112 GLU A C 1
ATOM 835 O O . GLU A 1 112 ? -16.297 4.742 17.031 1 93.19 112 GLU A O 1
ATOM 840 N N . SER A 1 113 ? -18.406 4.168 17.594 1 92.38 113 SER A N 1
ATOM 841 C CA . SER A 1 113 ? -17.984 3.412 18.766 1 92.38 113 SER A CA 1
ATOM 842 C C . SER A 1 113 ? -17.203 2.168 18.359 1 92.38 113 SER A C 1
ATOM 844 O O . SER A 1 113 ? -17.375 1.638 17.266 1 92.38 113 SER A O 1
ATOM 846 N N . ALA A 1 114 ? -16.328 1.753 19.266 1 92.25 114 ALA A N 1
ATOM 847 C CA . ALA A 1 114 ? -15.539 0.548 19.031 1 92.25 114 ALA A CA 1
ATOM 848 C C . ALA A 1 114 ? -16.438 -0.66 18.797 1 92.25 114 ALA A C 1
ATOM 850 O O . ALA A 1 114 ? -16.125 -1.517 17.969 1 92.25 114 ALA A O 1
ATOM 851 N N . GLU A 1 115 ? -17.531 -0.707 19.5 1 92.69 115 GLU A N 1
ATOM 852 C CA . GLU A 1 115 ? -18.453 -1.831 19.375 1 92.69 115 GLU A CA 1
ATOM 853 C C . GLU A 1 115 ? -19.031 -1.919 17.969 1 92.69 115 GLU A C 1
ATOM 855 O O . GLU A 1 115 ? -19.125 -3.006 17.406 1 92.69 115 GLU A O 1
ATOM 860 N N . VAL A 1 116 ? -19.469 -0.855 17.453 1 92.31 116 VAL A N 1
ATOM 861 C CA . VAL A 1 116 ? -20.062 -0.798 16.125 1 92.31 116 VAL A CA 1
ATOM 862 C C . VAL A 1 116 ? -19.031 -1.206 15.07 1 92.31 116 VAL A C 1
ATOM 864 O O . VAL A 1 116 ? -19.328 -2.012 14.188 1 92.31 116 VAL A O 1
ATOM 867 N N . LEU A 1 117 ? -17.844 -0.699 15.188 1 93.94 117 LEU A N 1
ATOM 868 C CA . LEU A 1 117 ? -16.797 -0.978 14.219 1 93.94 117 LEU A CA 1
ATOM 869 C C . LEU A 1 117 ? -16.375 -2.441 14.281 1 93.94 117 LEU A C 1
ATOM 871 O O . LEU A 1 117 ? -16.094 -3.057 13.25 1 93.94 117 LEU A O 1
ATOM 875 N N . GLN A 1 118 ? -16.297 -2.93 15.5 1 93.56 118 GLN A N 1
ATOM 876 C CA . GLN A 1 118 ? -15.953 -4.34 15.664 1 93.56 118 GLN A CA 1
ATOM 877 C C . GLN A 1 118 ? -16.984 -5.234 14.984 1 93.56 118 GLN A C 1
ATOM 879 O O . GLN A 1 118 ? -16.641 -6.223 14.336 1 93.56 118 GLN A O 1
ATOM 884 N N . GLU A 1 119 ? -18.203 -4.906 15.148 1 94.12 119 GLU A N 1
ATOM 885 C CA . GLU A 1 119 ? -19.281 -5.66 14.508 1 94.12 119 GLU A CA 1
ATOM 886 C C . GLU A 1 119 ? -19.156 -5.605 12.992 1 94.12 119 GLU A C 1
ATOM 888 O O . GLU A 1 119 ? -19.359 -6.617 12.312 1 94.12 119 GLU A O 1
ATOM 893 N N . LYS A 1 120 ? -18.875 -4.492 12.445 1 92.94 120 LYS A N 1
ATOM 894 C CA . LYS A 1 120 ? -18.719 -4.34 11 1 92.94 120 LYS A CA 1
ATOM 895 C C . LYS A 1 120 ? -17.547 -5.176 10.477 1 92.94 120 LYS A C 1
ATOM 897 O O . LYS A 1 120 ? -17.641 -5.797 9.422 1 92.94 120 LYS A O 1
ATOM 902 N N . LEU A 1 121 ? -16.406 -5.137 11.188 1 93.19 121 LEU A N 1
ATOM 903 C CA . LEU A 1 121 ? -15.219 -5.898 10.789 1 93.19 121 LEU A CA 1
ATOM 904 C C . LEU A 1 121 ? -15.523 -7.395 10.766 1 93.19 121 LEU A C 1
ATOM 906 O O . LEU A 1 121 ? -14.969 -8.133 9.945 1 93.19 121 LEU A O 1
ATOM 910 N N . LEU A 1 122 ? -16.438 -7.805 11.656 1 92.06 122 LEU A N 1
ATOM 911 C CA . LEU A 1 122 ? -16.781 -9.219 11.75 1 92.06 122 LEU A CA 1
ATOM 912 C C . LEU A 1 122 ? -17.781 -9.609 10.656 1 92.06 122 LEU A C 1
ATOM 914 O O . LEU A 1 122 ? -17.672 -10.68 10.07 1 92.06 122 LEU A O 1
ATOM 918 N N . THR A 1 123 ? -18.688 -8.82 10.336 1 92.25 123 THR A N 1
ATOM 919 C CA . THR A 1 123 ? -19.797 -9.156 9.438 1 92.25 123 THR A CA 1
ATOM 920 C C . THR A 1 123 ? -19.422 -8.867 7.988 1 92.25 123 THR A C 1
ATOM 922 O O . THR A 1 123 ? -19.922 -9.531 7.07 1 92.25 123 THR A O 1
ATOM 925 N N . LYS A 1 124 ? -18.578 -7.867 7.684 1 88.75 124 LYS A N 1
ATOM 926 C CA . LYS A 1 124 ? -18.172 -7.469 6.34 1 88.75 124 LYS A CA 1
ATOM 927 C C . LYS A 1 124 ? -16.688 -7.133 6.297 1 88.75 124 LYS A C 1
ATOM 929 O O . LYS A 1 124 ? -16.312 -5.977 6.082 1 88.75 124 LYS A O 1
ATOM 934 N N . PRO A 1 125 ? -15.914 -8.156 6.418 1 86.31 125 PRO A N 1
ATOM 935 C CA . PRO A 1 125 ? -14.477 -7.867 6.371 1 86.31 125 PRO A CA 1
ATOM 936 C C . PRO A 1 125 ? -14.039 -7.297 5.027 1 86.31 125 PRO A C 1
ATOM 938 O O . PRO A 1 125 ? -14.586 -7.664 3.984 1 86.31 125 PRO A O 1
ATOM 941 N N . PRO A 1 126 ? -13.125 -6.336 5.082 1 84.56 126 PRO A N 1
ATOM 942 C CA . PRO A 1 126 ? -12.617 -5.812 3.814 1 84.56 126 PRO A CA 1
ATOM 943 C C . PRO A 1 126 ? -12.086 -6.906 2.895 1 84.56 126 PRO A C 1
ATOM 945 O O . PRO A 1 126 ? -11.594 -7.934 3.371 1 84.56 126 PRO A O 1
ATOM 948 N N . PRO A 1 127 ? -12.219 -6.668 1.633 1 84.31 127 PRO A N 1
ATOM 949 C CA . PRO A 1 127 ? -11.711 -7.672 0.689 1 84.31 127 PRO A CA 1
ATOM 950 C C . PRO A 1 127 ? -10.2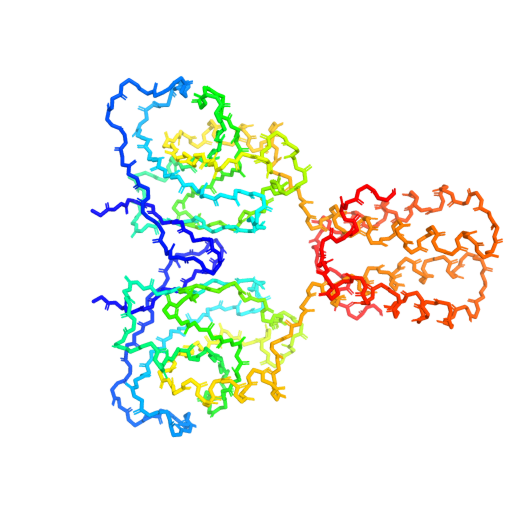03 -7.871 0.789 1 84.31 127 PRO A C 1
ATOM 952 O O . PRO A 1 127 ? -9.461 -6.914 1.029 1 84.31 127 PRO A O 1
ATOM 955 N N . ASP A 1 128 ? -9.805 -9.141 0.678 1 89.19 128 ASP A N 1
ATOM 956 C CA . ASP A 1 128 ? -8.383 -9.469 0.613 1 89.19 128 ASP A CA 1
ATOM 957 C C . ASP A 1 128 ? -7.91 -9.586 -0.834 1 89.19 128 ASP A C 1
ATOM 959 O O . ASP A 1 128 ? -7.852 -10.688 -1.384 1 89.19 128 ASP A O 1
ATOM 963 N N . VAL A 1 129 ? -7.543 -8.523 -1.368 1 88.19 129 VAL A N 1
ATOM 964 C CA . VAL A 1 129 ? -7.195 -8.43 -2.781 1 88.19 129 VAL A CA 1
ATOM 965 C C . VAL A 1 129 ? -5.922 -9.227 -3.057 1 88.19 129 VAL A C 1
ATOM 967 O O . VAL A 1 129 ? -5.777 -9.828 -4.121 1 88.19 129 VAL A O 1
ATOM 970 N N . LYS A 1 130 ? -4.988 -9.297 -2.156 1 90.62 130 LYS A N 1
ATOM 971 C CA . LYS A 1 130 ? -3.752 -10.055 -2.33 1 90.62 130 LYS A CA 1
ATOM 972 C C . LYS A 1 130 ? -4.031 -11.547 -2.447 1 90.62 130 LYS A C 1
ATOM 974 O O . LYS A 1 130 ? -3.459 -12.227 -3.303 1 90.62 130 LYS A O 1
ATOM 979 N N . LYS A 1 131 ? -4.879 -12.078 -1.578 1 93.12 131 LYS A N 1
ATOM 980 C CA . LYS A 1 131 ? -5.254 -13.484 -1.631 1 93.12 131 LYS A CA 1
ATOM 981 C C . LYS A 1 131 ? -5.906 -13.836 -2.967 1 93.12 131 LYS A C 1
ATOM 983 O O . LYS A 1 131 ? -5.59 -14.859 -3.568 1 93.12 131 LYS A O 1
ATOM 988 N N . GLU A 1 132 ? -6.805 -12.93 -3.334 1 92.44 132 GLU A N 1
ATOM 989 C CA . GLU A 1 132 ? -7.48 -13.156 -4.609 1 92.44 132 GLU A CA 1
ATOM 990 C C . GLU A 1 132 ? -6.492 -13.125 -5.77 1 92.44 132 GLU A C 1
ATOM 992 O O . GLU A 1 132 ? -6.617 -13.906 -6.719 1 92.44 132 GLU A O 1
ATOM 997 N N . TYR A 1 133 ? -5.609 -12.219 -5.715 1 93.94 133 TYR A N 1
ATOM 998 C CA . TYR A 1 133 ? -4.566 -12.148 -6.734 1 93.94 133 TYR A CA 1
ATOM 999 C C . TYR A 1 133 ? -3.791 -13.461 -6.812 1 93.94 133 TYR A C 1
ATOM 1001 O O . TYR A 1 133 ? -3.549 -13.984 -7.902 1 93.94 133 TYR A O 1
ATOM 1009 N N . ALA A 1 134 ? -3.367 -14.031 -5.688 1 94.56 134 ALA A N 1
ATOM 1010 C CA . ALA A 1 134 ? -2.648 -15.297 -5.641 1 94.56 134 ALA A CA 1
ATOM 1011 C C . ALA A 1 134 ? -3.471 -16.422 -6.27 1 94.56 134 ALA A C 1
ATOM 1013 O O . ALA A 1 134 ? -2.945 -17.219 -7.047 1 94.56 134 ALA A O 1
ATOM 1014 N N . ARG A 1 135 ? -4.688 -16.469 -5.914 1 94.19 135 ARG A N 1
ATOM 1015 C CA . ARG A 1 135 ? -5.586 -17.469 -6.469 1 94.19 135 ARG A CA 1
ATOM 1016 C C . ARG A 1 135 ? -5.656 -17.375 -7.988 1 94.19 135 ARG A C 1
ATOM 1018 O O . ARG A 1 135 ? -5.609 -18.391 -8.688 1 94.19 135 ARG A O 1
ATOM 1025 N N . ARG A 1 136 ? -5.711 -16.125 -8.469 1 94.75 136 ARG A N 1
ATOM 1026 C CA . ARG A 1 136 ? -5.844 -15.891 -9.906 1 94.75 136 ARG A CA 1
ATOM 1027 C C . ARG A 1 136 ? -4.547 -16.219 -10.633 1 94.75 136 ARG A C 1
ATOM 1029 O O . ARG A 1 136 ? -4.566 -16.719 -11.766 1 94.75 136 ARG A O 1
ATOM 1036 N N . VAL A 1 137 ? -3.461 -15.906 -10.047 1 95.5 137 VAL A N 1
ATOM 1037 C CA . VAL A 1 137 ? -2.17 -16.312 -10.594 1 95.5 137 VAL A CA 1
ATOM 1038 C C . VAL A 1 137 ? -2.105 -17.828 -10.711 1 95.5 137 VAL A C 1
ATOM 1040 O O . VAL A 1 137 ? -1.732 -18.359 -11.758 1 95.5 137 VAL A O 1
ATOM 1043 N N . ALA A 1 138 ? -2.475 -18.547 -9.672 1 94.06 138 ALA A N 1
ATOM 1044 C CA . ALA A 1 138 ? -2.459 -20.016 -9.641 1 94.06 138 ALA A CA 1
ATOM 1045 C C . ALA A 1 138 ? -3.377 -20.594 -10.719 1 94.06 138 ALA A C 1
ATOM 1047 O O . ALA A 1 138 ? -3 -21.531 -11.422 1 94.06 138 ALA A O 1
ATOM 1048 N N . LEU A 1 139 ? -4.566 -20.047 -10.773 1 92.44 139 LEU A N 1
ATOM 1049 C CA . LEU A 1 139 ? -5.523 -20.5 -11.781 1 92.44 139 LEU A CA 1
ATOM 1050 C C . LEU A 1 139 ? -4.973 -20.297 -13.188 1 92.44 139 LEU A C 1
ATOM 1052 O O . LEU A 1 139 ? -5.141 -21.156 -14.055 1 92.44 139 LEU A O 1
ATOM 1056 N N . ASN A 1 140 ? -4.371 -19.141 -13.43 1 92 140 ASN A N 1
ATOM 1057 C CA . ASN A 1 140 ? -3.748 -18.844 -14.711 1 92 140 ASN A CA 1
ATOM 1058 C C . ASN A 1 140 ? -2.699 -19.875 -15.094 1 92 140 ASN A C 1
ATOM 1060 O O . ASN A 1 140 ? -2.697 -20.391 -16.219 1 92 140 ASN A O 1
ATOM 1064 N N . LEU A 1 141 ? -1.837 -20.234 -14.211 1 90.38 141 LEU A N 1
ATOM 1065 C CA . LEU A 1 141 ? -0.835 -21.266 -14.445 1 90.38 141 LEU A CA 1
ATOM 1066 C C . LEU A 1 141 ? -1.497 -22.625 -14.672 1 90.38 141 LEU A C 1
ATOM 1068 O O . LEU A 1 141 ? -1.121 -23.359 -15.594 1 90.38 141 LEU A O 1
ATOM 1072 N N . TYR A 1 142 ? -2.443 -22.891 -13.836 1 90.12 142 TYR A N 1
ATOM 1073 C CA . TYR A 1 142 ? -3.107 -24.188 -13.922 1 90.12 142 TYR A CA 1
ATOM 1074 C C . TYR A 1 142 ? -3.752 -24.375 -15.289 1 90.12 142 TYR A C 1
ATOM 1076 O O . TYR A 1 142 ? -3.639 -25.453 -15.883 1 90.12 142 TYR A O 1
ATOM 1084 N N . ARG A 1 143 ? -4.426 -23.375 -15.742 1 88.69 143 ARG A N 1
ATOM 1085 C CA . ARG A 1 143 ? -5.055 -23.438 -17.062 1 88.69 143 ARG A CA 1
ATOM 1086 C C . ARG A 1 143 ? -4.012 -23.625 -18.156 1 88.69 143 ARG A C 1
ATOM 1088 O O . ARG A 1 143 ? -4.262 -24.328 -19.141 1 88.69 143 ARG A O 1
ATOM 1095 N N . TYR A 1 144 ? -2.953 -22.953 -18.031 1 89.62 144 TYR A N 1
ATOM 1096 C CA . TYR A 1 144 ? -1.849 -23.125 -18.969 1 89.62 144 TYR A CA 1
ATOM 1097 C C . TYR A 1 144 ? -1.372 -24.562 -19 1 89.62 144 TYR A C 1
ATOM 1099 O O . TYR A 1 144 ? -1.209 -25.141 -20.078 1 89.62 144 TYR A O 1
ATOM 1107 N N . ILE A 1 145 ? -1.137 -25.172 -17.891 1 84.5 145 ILE A N 1
ATOM 1108 C CA . ILE A 1 145 ? -0.673 -26.547 -17.781 1 84.5 145 ILE A CA 1
ATOM 1109 C C . ILE A 1 145 ? -1.718 -27.484 -18.375 1 84.5 145 ILE A C 1
ATOM 1111 O O . ILE A 1 145 ? -1.378 -28.422 -19.125 1 84.5 145 ILE A O 1
ATOM 1115 N N . GLU A 1 146 ? -2.941 -27.188 -18.031 1 83.88 146 GLU A N 1
ATOM 1116 C CA . GLU A 1 146 ? -4.031 -28.031 -18.547 1 83.88 146 GLU A CA 1
ATOM 1117 C C . GLU A 1 146 ? -4.074 -28.016 -20.062 1 83.88 146 GLU A C 1
ATOM 1119 O O . GLU A 1 146 ? -4.438 -29.016 -20.688 1 83.88 146 GLU A O 1
ATOM 1124 N N . SER A 1 147 ? -3.816 -26.969 -20.672 1 84.12 147 SER A N 1
ATOM 1125 C CA . SER A 1 147 ? -3.855 -26.828 -22.125 1 84.12 147 SER A CA 1
ATOM 1126 C C . SER A 1 147 ? -2.848 -27.766 -22.781 1 84.12 147 SER A C 1
ATOM 1128 O O . SER A 1 147 ? -3.004 -28.109 -23.953 1 84.12 147 SER A O 1
ATOM 1130 N N . PHE A 1 148 ? -1.765 -28.172 -22.234 1 79.38 148 PHE A N 1
ATOM 1131 C CA . PHE A 1 148 ? -0.742 -29.047 -22.797 1 79.38 148 PHE A CA 1
ATOM 1132 C C . PHE A 1 148 ? -0.99 -30.5 -22.375 1 79.38 148 PHE A C 1
ATOM 1134 O O . PHE A 1 148 ? -0.715 -31.422 -23.141 1 79.38 148 PHE A O 1
ATOM 1141 N N . GLN A 1 149 ? -1.146 -30.672 -21.172 1 71.88 149 GLN A N 1
ATOM 1142 C CA . GLN A 1 149 ? -1.159 -32.031 -20.641 1 71.88 149 GLN A CA 1
ATOM 1143 C C . GLN A 1 149 ? -2.564 -32.625 -20.688 1 71.88 149 GLN A C 1
ATOM 1145 O O . GLN A 1 149 ? -2.736 -33.844 -20.547 1 71.88 149 GLN A O 1
ATOM 1150 N N . GLY A 1 150 ? -3.57 -31.953 -21.297 1 56.03 150 GLY A N 1
ATOM 1151 C CA . GLY A 1 150 ? -4.883 -32.562 -21.281 1 56.03 150 GLY A CA 1
ATOM 1152 C C . GLY A 1 150 ? -5.328 -33 -19.891 1 56.03 150 GLY A C 1
ATOM 1153 O O . GLY A 1 150 ? -4.504 -33.125 -18.984 1 56.03 150 GLY A O 1
ATOM 1154 N N . GLY A 1 151 ? -6.293 -32.5 -19.062 1 56.44 151 GLY A N 1
ATOM 1155 C CA . GLY A 1 151 ? -6.789 -33.25 -17.906 1 56.44 151 GLY A CA 1
ATOM 1156 C C . GLY A 1 151 ? -7.43 -32.344 -16.859 1 56.44 151 GLY A C 1
ATOM 1157 O O . GLY A 1 151 ? -7.254 -31.125 -16.891 1 56.44 151 GLY A O 1
ATOM 1158 N N . ALA A 1 152 ? -8.516 -32.938 -16.328 1 54.22 152 ALA A N 1
ATOM 1159 C CA . ALA A 1 152 ? -9.625 -32.75 -15.406 1 54.22 152 ALA A CA 1
ATOM 1160 C C . ALA A 1 152 ? -9.125 -32.344 -14.023 1 54.22 152 ALA A C 1
ATOM 1162 O O . ALA A 1 152 ? -9.766 -32.656 -13.008 1 54.22 152 ALA A O 1
ATOM 1163 N N . ALA A 1 153 ? -7.906 -31.781 -13.75 1 61.22 153 ALA A N 1
ATOM 1164 C CA . ALA A 1 153 ? -7.441 -31.875 -12.367 1 61.22 153 ALA A CA 1
ATOM 1165 C C . ALA A 1 153 ? -7.875 -30.656 -11.562 1 61.22 153 ALA A C 1
ATOM 1167 O O . ALA A 1 153 ? -7.105 -30.141 -10.75 1 61.22 153 ALA A O 1
ATOM 1168 N N . MET A 1 154 ? -9.094 -30.219 -11.711 1 67.56 154 MET A N 1
ATOM 1169 C CA . MET A 1 154 ? -9.695 -29.141 -10.922 1 67.56 154 MET A CA 1
ATOM 1170 C C . MET A 1 154 ? -9.672 -29.484 -9.438 1 67.56 154 MET A C 1
ATOM 1172 O O . MET A 1 154 ? -9.344 -28.641 -8.602 1 67.56 154 MET A O 1
ATOM 1176 N N . PRO A 1 155 ? -9.953 -30.766 -9.242 1 79.44 155 PRO A N 1
ATOM 1177 C CA . PRO A 1 155 ? -9.922 -31.125 -7.824 1 79.44 155 PRO A CA 1
ATOM 1178 C C . PRO A 1 155 ? -8.562 -30.859 -7.184 1 79.44 155 PRO A C 1
ATOM 1180 O O . PRO A 1 155 ? -8.492 -30.484 -6.012 1 79.44 155 PRO A O 1
ATOM 1183 N N . LEU A 1 156 ? -7.551 -30.938 -7.953 1 83.31 156 LEU A N 1
ATOM 1184 C CA . LEU A 1 156 ? -6.203 -30.75 -7.426 1 83.31 156 LEU A CA 1
ATOM 1185 C C . LEU A 1 156 ? -5.949 -29.281 -7.086 1 83.31 156 LEU A C 1
ATOM 1187 O O . LEU A 1 156 ? -5.363 -28.984 -6.047 1 83.31 156 LEU A O 1
ATOM 1191 N N . LEU A 1 157 ? -6.402 -28.438 -7.926 1 87.75 157 LEU A N 1
ATOM 1192 C CA . LEU A 1 157 ? -6.23 -27.016 -7.688 1 87.75 157 LEU A CA 1
ATOM 1193 C C . LEU A 1 157 ? -6.984 -26.562 -6.438 1 87.75 157 LEU A C 1
ATOM 1195 O O . LEU A 1 157 ? -6.465 -25.797 -5.633 1 87.75 157 LEU A O 1
ATOM 1199 N N . ASP A 1 158 ? -8.164 -27.031 -6.32 1 91.06 158 ASP A N 1
ATOM 1200 C CA . ASP A 1 158 ? -8.969 -26.672 -5.16 1 91.06 158 ASP A CA 1
ATOM 1201 C C . ASP A 1 158 ? -8.312 -27.156 -3.865 1 91.06 158 ASP A C 1
ATOM 1203 O O . ASP A 1 158 ? -8.32 -26.453 -2.859 1 91.06 158 ASP A O 1
ATOM 1207 N N . GLN A 1 159 ? -7.824 -28.375 -3.916 1 92.38 159 GLN A N 1
ATOM 1208 C CA . GLN A 1 159 ? -7.129 -28.906 -2.75 1 92.38 159 GLN A CA 1
ATOM 1209 C C . GLN A 1 159 ? -5.898 -28.062 -2.416 1 92.38 159 GLN A C 1
ATOM 1211 O O . GLN A 1 159 ? -5.645 -27.766 -1.247 1 92.38 159 GLN A O 1
ATOM 1216 N N . TRP A 1 160 ? -5.16 -27.75 -3.393 1 93.69 160 TRP A N 1
ATOM 1217 C CA . TRP A 1 160 ? -3.99 -26.906 -3.176 1 93.69 160 TRP A CA 1
ATOM 1218 C C . TRP A 1 160 ? -4.387 -25.562 -2.562 1 93.69 160 TRP A C 1
ATOM 1220 O O . TRP A 1 160 ? -3.73 -25.078 -1.641 1 93.69 160 TRP A O 1
ATOM 1230 N N . PHE A 1 161 ? -5.449 -24.938 -3.135 1 94 161 PHE A N 1
ATOM 1231 C CA . PHE A 1 161 ? -5.836 -23.609 -2.668 1 94 161 PHE A CA 1
ATOM 1232 C C . PHE A 1 161 ? -6.258 -23.656 -1.205 1 94 161 PHE A C 1
ATOM 1234 O O . PHE A 1 161 ? -6 -22.703 -0.45 1 94 161 PHE A O 1
ATOM 1241 N N . GLN A 1 162 ? -6.863 -24.734 -0.798 1 94.81 162 GLN A N 1
ATOM 1242 C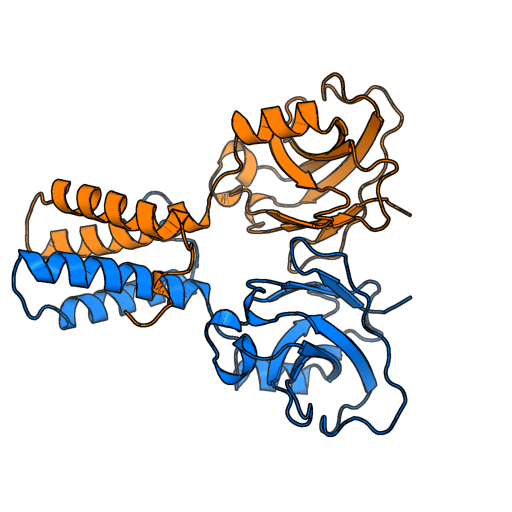 CA . GLN A 1 162 ? -7.215 -24.891 0.61 1 94.81 162 GLN A CA 1
ATOM 1243 C C . GLN A 1 162 ? -5.973 -24.875 1.494 1 94.81 162 GLN A C 1
ATOM 1245 O O . GLN A 1 162 ? -5.949 -24.219 2.531 1 94.81 162 GLN A O 1
ATOM 1250 N N . ARG A 1 163 ? -4.988 -25.594 1.021 1 93.88 163 ARG A N 1
ATOM 1251 C CA . ARG A 1 163 ? -3.723 -25.625 1.75 1 93.88 163 ARG A CA 1
ATOM 1252 C C . ARG A 1 163 ? -3.039 -24.266 1.709 1 93.88 163 ARG A C 1
ATOM 1254 O O . ARG A 1 163 ? -2.51 -23.797 2.721 1 93.88 163 ARG A O 1
ATOM 1261 N N . PHE A 1 164 ? -3.092 -23.734 0.587 1 95.31 164 PHE A N 1
ATOM 1262 C CA . PHE A 1 164 ? -2.498 -22.422 0.402 1 95.31 164 PHE A CA 1
ATOM 1263 C C . PHE A 1 164 ? -3.146 -21.406 1.33 1 95.31 164 PHE A C 1
ATOM 1265 O O . PHE A 1 164 ? -2.453 -20.641 2.004 1 95.31 164 PHE A O 1
ATOM 1272 N N . GLU A 1 165 ? -4.453 -21.375 1.324 1 94.38 165 GLU A N 1
ATOM 1273 C CA . GLU A 1 165 ? -5.203 -20.406 2.119 1 94.38 165 GLU A CA 1
ATOM 1274 C C . GLU A 1 165 ? -4.91 -20.578 3.607 1 94.38 165 GLU A C 1
ATOM 1276 O O . GLU A 1 165 ? -4.84 -19.578 4.344 1 94.38 165 GLU A O 1
ATOM 1281 N N . ALA A 1 166 ? -4.758 -21.781 4.09 1 94.81 166 ALA A N 1
ATOM 1282 C CA . ALA A 1 166 ? -4.445 -22.047 5.488 1 94.81 166 ALA A CA 1
ATOM 1283 C C . ALA A 1 166 ? -3.104 -21.438 5.875 1 94.81 166 ALA A C 1
ATOM 1285 O O . ALA A 1 166 ? -2.984 -20.797 6.93 1 94.81 166 ALA A O 1
ATOM 1286 N N . ARG A 1 167 ? -2.139 -21.609 4.996 1 94.19 167 ARG A N 1
ATOM 1287 C CA . ARG A 1 167 ? -0.826 -21.016 5.258 1 94.19 167 ARG A CA 1
ATOM 1288 C C . ARG A 1 167 ? -0.855 -19.5 5.09 1 94.19 167 ARG A C 1
ATOM 1290 O O . ARG A 1 167 ? -0.218 -18.781 5.859 1 94.19 167 ARG A O 1
ATOM 1297 N N . TYR A 1 168 ? -1.652 -19 4.164 1 94.62 168 TYR A N 1
ATOM 1298 C CA . TYR A 1 168 ? -1.804 -17.578 3.881 1 94.62 168 TYR A CA 1
ATOM 1299 C C . TYR A 1 168 ? -2.389 -16.844 5.082 1 94.62 168 TYR A C 1
ATOM 1301 O O . TYR A 1 168 ? -1.975 -15.734 5.395 1 94.62 168 TYR A O 1
ATOM 1309 N N . GLN A 1 169 ? -3.369 -17.484 5.711 1 92.31 169 GLN A N 1
ATOM 1310 C CA . GLN A 1 169 ? -4.02 -16.875 6.867 1 92.31 169 GLN A CA 1
ATOM 1311 C C . GLN A 1 169 ? -3.027 -16.656 8.008 1 92.31 169 GLN A C 1
ATOM 1313 O O . GLN A 1 169 ? -3.146 -15.688 8.758 1 92.31 169 GLN A O 1
ATOM 1318 N N . ARG A 1 170 ? -2.064 -17.531 8.055 1 90.62 170 ARG A N 1
ATOM 1319 C CA . ARG A 1 170 ? -1.037 -17.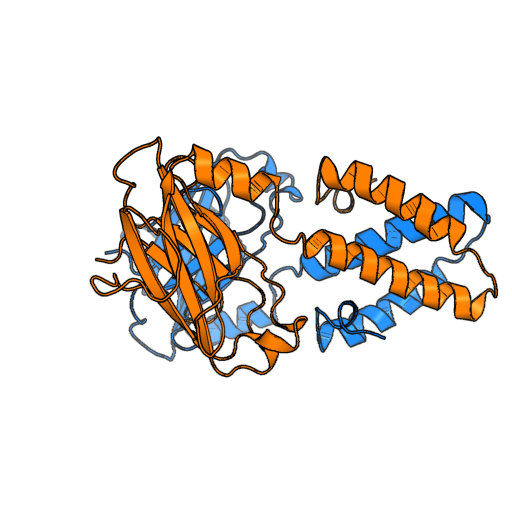406 9.078 1 90.62 170 ARG A CA 1
ATOM 1320 C C . ARG A 1 170 ? -0.001 -16.359 8.695 1 90.62 170 ARG A C 1
ATOM 1322 O O . ARG A 1 170 ? 0.436 -15.562 9.531 1 90.62 170 ARG A O 1
ATOM 1329 N N . ASP A 1 17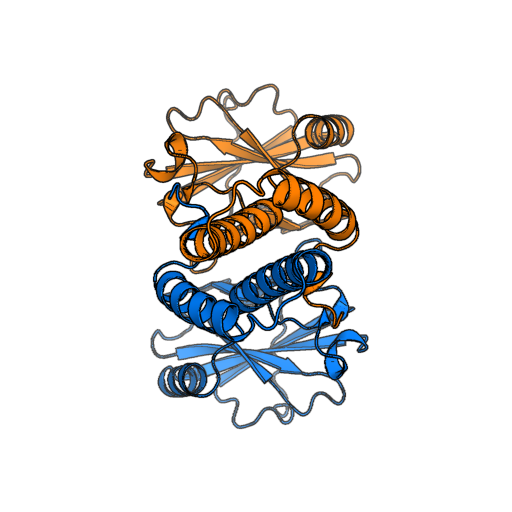1 ? 0.361 -16.406 7.422 1 90.94 171 ASP A N 1
ATOM 1330 C CA . ASP A 1 171 ? 1.351 -15.477 6.883 1 90.94 171 ASP A CA 1
ATOM 1331 C C . ASP A 1 171 ? 1.114 -15.227 5.395 1 90.94 171 ASP A C 1
ATOM 1333 O O . ASP A 1 171 ? 1.517 -16.031 4.555 1 90.94 171 ASP A O 1
ATOM 1337 N N . PRO A 1 172 ? 0.614 -14.078 5.207 1 90.12 172 PRO A N 1
ATOM 1338 C CA . PRO A 1 172 ? 0.302 -13.781 3.807 1 90.12 172 PRO A CA 1
ATOM 1339 C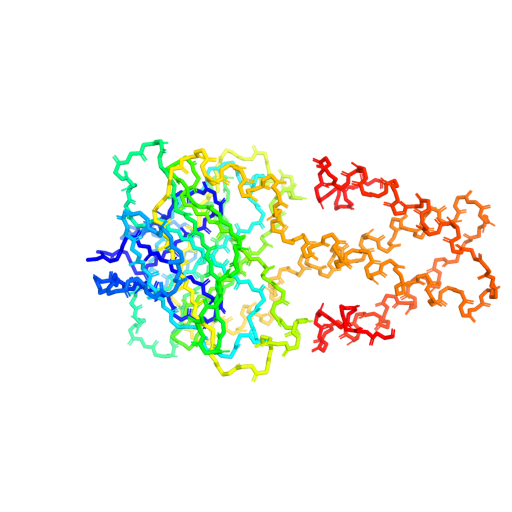 C . PRO A 1 172 ? 1.541 -13.766 2.916 1 90.12 172 PRO A C 1
ATOM 1341 O O . PRO A 1 172 ? 1.423 -13.742 1.688 1 90.12 172 PRO A O 1
ATOM 1344 N N . ASN A 1 173 ? 2.779 -13.789 3.471 1 89.69 173 ASN A N 1
ATOM 1345 C CA . ASN A 1 173 ? 4.016 -13.766 2.695 1 89.69 173 ASN A CA 1
ATOM 1346 C C . ASN A 1 173 ? 4.781 -15.078 2.83 1 89.69 173 ASN A C 1
ATOM 1348 O O . ASN A 1 173 ? 5.992 -15.117 2.615 1 89.69 173 ASN A O 1
ATOM 1352 N N . PHE A 1 174 ? 4.094 -16.172 3.18 1 92.38 174 PHE A N 1
ATOM 1353 C CA . PHE A 1 174 ? 4.758 -17.438 3.451 1 92.38 174 PHE A CA 1
ATOM 1354 C C . PHE A 1 174 ? 5.496 -17.938 2.215 1 92.38 174 PHE A C 1
ATOM 1356 O O . PHE A 1 174 ? 6.566 -18.531 2.326 1 92.38 174 PHE A O 1
ATOM 1363 N N . VAL A 1 175 ? 4.949 -17.609 1.024 1 92.94 175 VAL A N 1
ATOM 1364 C CA . VAL A 1 175 ? 5.523 -18.156 -0.203 1 92.94 175 VAL A CA 1
ATOM 1365 C C . VAL A 1 175 ? 6.863 -17.484 -0.491 1 92.94 175 VAL A C 1
ATOM 1367 O O . VAL A 1 175 ? 7.66 -17.984 -1.282 1 92.94 175 VAL A O 1
ATOM 1370 N N . MET A 1 176 ? 7.035 -16.297 0.046 1 89.75 176 MET A N 1
ATOM 1371 C CA . MET A 1 176 ? 8.258 -15.531 -0.19 1 89.75 176 MET A CA 1
ATOM 1372 C C . MET A 1 176 ? 9.406 -16.062 0.662 1 89.75 176 MET A C 1
ATOM 1374 O O . MET A 1 176 ? 10.562 -15.688 0.463 1 89.75 176 MET A O 1
ATOM 1378 N N . LYS A 1 177 ? 9.008 -16.906 1.598 1 82.5 177 LYS A N 1
ATOM 1379 C CA . LYS A 1 177 ? 10.016 -17.438 2.508 1 82.5 177 LYS A CA 1
ATOM 1380 C C . LYS A 1 177 ? 10.562 -18.781 1.997 1 82.5 177 LYS A C 1
ATOM 1382 O O . LYS A 1 177 ? 9.844 -19.531 1.333 1 82.5 177 LYS A O 1
ATOM 1387 N N . SER A 1 178 ? 11.828 -18.969 1.668 1 65.06 178 SER A N 1
ATOM 1388 C CA . SER A 1 178 ? 12.531 -20.109 1.101 1 65.06 178 SER A CA 1
ATOM 1389 C C . SER A 1 178 ? 11.93 -21.422 1.586 1 65.06 178 SER A C 1
ATOM 1391 O O . SER A 1 178 ? 11.766 -21.641 2.791 1 65.06 178 SER A O 1
ATOM 1393 N N . GLU A 1 179 ? 10.781 -21.906 0.937 1 47.78 179 GLU A N 1
ATOM 1394 C CA . GLU A 1 179 ? 10.578 -23.344 1.168 1 47.78 179 GLU A CA 1
ATOM 1395 C C . GLU A 1 179 ? 11.562 -24.172 0.351 1 47.78 179 GLU A C 1
ATOM 1397 O O . GLU A 1 179 ? 12.008 -23.75 -0.716 1 47.78 179 GLU A O 1
ATOM 1402 N N . MET B 1 1 ? 7.301 22.703 9.703 1 66.25 1 MET B N 1
ATOM 1403 C CA . MET B 1 1 ? 6.566 21.562 9.148 1 66.25 1 MET B CA 1
ATOM 1404 C C . MET B 1 1 ? 7.438 20.766 8.18 1 66.25 1 MET B C 1
ATOM 1406 O O . MET B 1 1 ? 8.297 21.344 7.504 1 66.25 1 MET B O 1
ATOM 1410 N N . SER B 1 2 ? 7.52 19.5 8.367 1 86.38 2 SER B N 1
ATOM 1411 C CA . SER B 1 2 ? 8.383 18.688 7.516 1 86.38 2 SER B CA 1
ATOM 1412 C C . SER B 1 2 ? 7.863 18.656 6.082 1 86.38 2 SER B C 1
ATOM 1414 O O . SER B 1 2 ? 6.648 18.641 5.855 1 86.38 2 SER B O 1
ATOM 1416 N N . LEU B 1 3 ? 8.719 18.75 5.148 1 92.94 3 LEU B N 1
ATOM 1417 C CA . LEU B 1 3 ? 8.43 18.719 3.719 1 92.94 3 LEU B CA 1
ATOM 1418 C C . LEU B 1 3 ? 7.871 17.375 3.299 1 92.94 3 LEU B C 1
ATOM 1420 O O . LEU B 1 3 ? 7.23 17.25 2.252 1 92.94 3 LEU B O 1
ATOM 1424 N N . PHE B 1 4 ? 8.109 16.406 4.184 1 96.69 4 PHE B N 1
ATOM 1425 C CA . PHE B 1 4 ? 7.758 15.039 3.805 1 96.69 4 PHE B CA 1
ATOM 1426 C C . PHE B 1 4 ? 6.945 14.359 4.902 1 96.69 4 PHE B C 1
ATOM 1428 O O . PHE B 1 4 ? 7.078 14.703 6.078 1 96.69 4 PHE B O 1
ATOM 1435 N N . GLY B 1 5 ? 6.059 13.445 4.445 1 97.94 5 GLY B N 1
ATOM 1436 C CA . GLY B 1 5 ? 5.379 12.523 5.34 1 97.94 5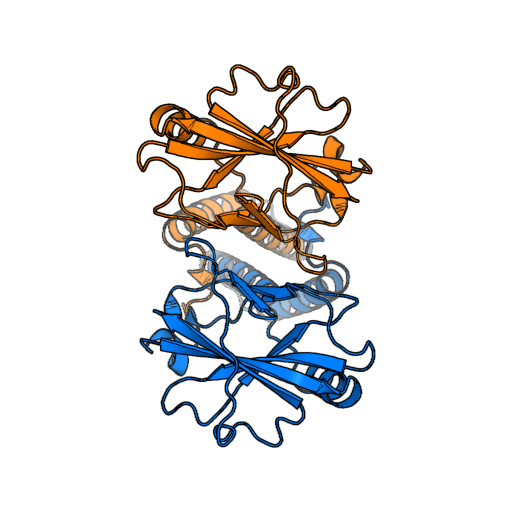 GLY B CA 1
ATOM 1437 C C . GLY B 1 5 ? 5.645 11.07 5.008 1 97.94 5 GLY B C 1
ATOM 1438 O O . GLY B 1 5 ? 5.863 10.719 3.844 1 97.94 5 GLY B O 1
ATOM 1439 N N . VAL B 1 6 ? 5.684 10.258 6.027 1 98.56 6 VAL B N 1
ATOM 1440 C CA . VAL B 1 6 ? 5.887 8.82 5.883 1 98.56 6 VAL B CA 1
ATOM 1441 C C . VAL B 1 6 ? 4.832 8.07 6.688 1 98.56 6 VAL B C 1
ATOM 1443 O O . VAL B 1 6 ? 4.625 8.344 7.871 1 98.56 6 VAL B O 1
ATOM 1446 N N . VAL B 1 7 ? 4.188 7.141 6.016 1 98.75 7 VAL B N 1
ATOM 1447 C CA . VAL B 1 7 ? 3.18 6.344 6.707 1 98.75 7 VAL B CA 1
ATOM 1448 C C . VAL B 1 7 ? 3.482 4.859 6.535 1 98.75 7 VAL B C 1
ATOM 1450 O O . VAL B 1 7 ? 3.555 4.363 5.406 1 98.75 7 VAL B O 1
ATOM 1453 N N . VAL B 1 8 ? 3.75 4.238 7.629 1 98.5 8 VAL B N 1
ATOM 1454 C CA . VAL B 1 8 ? 3.721 2.781 7.711 1 98.5 8 VAL B CA 1
ATOM 1455 C C . VAL B 1 8 ? 2.357 2.318 8.219 1 98.5 8 VAL B C 1
ATOM 1457 O O . VAL B 1 8 ? 1.973 2.633 9.352 1 98.5 8 VAL B O 1
ATOM 1460 N N . PRO B 1 9 ? 1.604 1.602 7.359 1 98.06 9 PRO B N 1
ATOM 1461 C CA . PRO B 1 9 ? 0.268 1.197 7.801 1 98.06 9 PRO B CA 1
ATOM 1462 C C . PRO B 1 9 ? 0.267 0.613 9.211 1 98.06 9 PRO B C 1
ATOM 1464 O O . PRO B 1 9 ? 1.115 -0.22 9.539 1 98.06 9 PRO B O 1
ATOM 1467 N N . GLY B 1 10 ? -0.685 1.097 9.977 1 97.94 10 GLY B N 1
ATOM 1468 C CA . GLY B 1 10 ? -0.803 0.663 11.359 1 97.94 10 GLY B CA 1
ATOM 1469 C C . GLY B 1 10 ? -0.068 1.565 12.328 1 97.94 10 GLY B C 1
ATOM 1470 O O . GLY B 1 10 ? -0.315 1.517 13.539 1 97.94 10 GLY B O 1
ATOM 1471 N N . ARG B 1 11 ? 0.795 2.395 11.852 1 98.25 11 ARG B N 1
ATOM 1472 C CA . ARG B 1 11 ? 1.612 3.266 12.688 1 98.25 11 ARG B CA 1
ATOM 1473 C C . ARG B 1 11 ? 1.252 4.73 12.469 1 98.25 11 ARG B C 1
ATOM 1475 O O . ARG B 1 11 ? 0.562 5.07 11.508 1 98.25 11 ARG B O 1
ATOM 1482 N N . PRO B 1 12 ? 1.671 5.578 13.398 1 97.94 12 PRO B N 1
ATOM 1483 C CA . PRO B 1 12 ? 1.438 7.012 13.203 1 97.94 12 PRO B CA 1
ATOM 1484 C C . PRO B 1 12 ? 2.223 7.582 12.023 1 97.94 12 PRO B C 1
ATOM 1486 O O . PRO B 1 12 ? 3.314 7.102 11.711 1 97.94 12 PRO B O 1
ATOM 1489 N N . CYS B 1 13 ? 1.657 8.555 11.414 1 97.81 13 CYS B N 1
ATOM 1490 C CA . CYS B 1 13 ? 2.365 9.28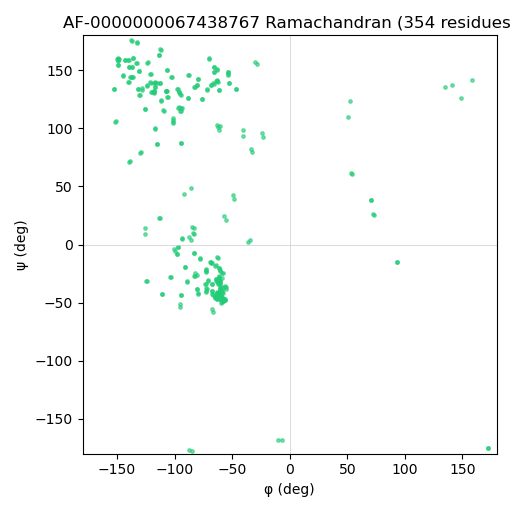1 10.367 1 97.81 13 CYS B CA 1
ATOM 1491 C C . CYS B 1 13 ? 3.615 9.953 10.922 1 97.81 13 CYS B C 1
ATOM 1493 O O . CYS B 1 13 ? 3.562 10.609 11.961 1 97.81 13 CYS B O 1
ATOM 1495 N N . LEU B 1 14 ? 4.711 9.789 10.211 1 97.38 14 LEU B N 1
ATOM 1496 C CA . LEU B 1 14 ? 5.977 10.375 10.641 1 97.38 14 LEU B CA 1
ATOM 1497 C C . LEU B 1 14 ? 6.344 11.57 9.766 1 97.38 14 LEU B C 1
ATOM 1499 O O . LEU B 1 14 ? 5.992 11.617 8.586 1 97.38 14 LEU B O 1
ATOM 1503 N N . ALA B 1 15 ? 7.02 12.461 10.367 1 95.5 15 ALA B N 1
ATOM 1504 C CA . ALA B 1 15 ? 7.582 13.625 9.688 1 95.5 15 ALA B CA 1
ATOM 1505 C C . ALA B 1 15 ? 9.109 13.617 9.75 1 95.5 15 ALA B C 1
ATOM 1507 O O . ALA B 1 15 ? 9.695 13.992 10.766 1 95.5 15 ALA B O 1
ATOM 1508 N N . PRO B 1 16 ? 9.734 13.188 8.703 1 94.75 16 PRO B N 1
ATOM 1509 C CA . PRO B 1 16 ? 11.195 13.219 8.719 1 94.75 16 PRO B CA 1
ATOM 1510 C C . PRO B 1 16 ? 11.758 14.594 9.055 1 94.75 16 PRO B C 1
ATOM 1512 O O . PRO B 1 16 ? 11.18 15.617 8.656 1 94.75 16 PRO B O 1
ATOM 1515 N N . THR B 1 17 ? 12.867 14.594 9.727 1 91.88 17 THR B N 1
ATOM 1516 C CA . THR B 1 17 ? 13.484 15.844 10.156 1 91.88 17 THR B CA 1
ATOM 1517 C C . THR B 1 17 ? 14.672 16.203 9.266 1 91.88 17 THR B C 1
ATOM 1519 O O . THR B 1 17 ? 15.43 15.312 8.852 1 91.88 17 THR B O 1
ATOM 1522 N N . GLN B 1 18 ? 14.758 17.5 9.078 1 88.44 18 GLN B N 1
ATOM 1523 C CA . GLN B 1 18 ? 15.867 17.969 8.258 1 88.44 18 GLN B CA 1
ATOM 1524 C C . GLN B 1 18 ? 17.203 17.828 9 1 88.44 18 GLN B C 1
ATOM 1526 O O . GLN B 1 18 ? 17.297 18.141 10.188 1 88.44 18 GLN B O 1
ATOM 1531 N N . VAL B 1 19 ? 18.141 17.312 8.289 1 83.06 19 VAL B N 1
ATOM 1532 C CA . VAL B 1 19 ? 19.453 17.156 8.891 1 83.06 19 VAL B CA 1
ATOM 1533 C C . VAL B 1 19 ? 20.375 18.266 8.406 1 83.06 19 VAL B C 1
ATOM 1535 O O . VAL B 1 19 ? 20.359 18.625 7.223 1 83.06 19 VAL B O 1
ATOM 1538 N N . THR B 1 20 ? 20.859 19.297 9.031 1 67.94 20 THR B N 1
ATOM 1539 C CA . THR B 1 20 ? 21.719 20.406 8.664 1 67.94 20 THR B CA 1
ATOM 1540 C C . THR B 1 20 ? 23.188 20 8.727 1 67.94 20 THR B C 1
ATOM 1542 O O . THR B 1 20 ? 24.031 20.578 8.031 1 67.94 20 THR B O 1
ATOM 1545 N N . GLY B 1 21 ? 23.594 19.016 9.492 1 57.28 21 GLY B N 1
ATOM 1546 C CA . GLY B 1 21 ? 25.016 18.797 9.695 1 57.28 21 GLY B CA 1
ATOM 1547 C C . GLY B 1 21 ? 25.625 17.906 8.648 1 57.28 21 GLY B C 1
ATOM 1548 O O . GLY B 1 21 ? 24.984 17.547 7.66 1 57.28 21 GLY B O 1
ATOM 1549 N N . GLN B 1 22 ? 27.078 17.609 8.891 1 50.66 22 GLN B N 1
ATOM 1550 C CA . GLN B 1 22 ? 27.875 16.781 7.965 1 50.66 22 GLN B CA 1
ATOM 1551 C C . GLN B 1 22 ? 27.062 15.594 7.465 1 50.66 22 GLN B C 1
ATOM 1553 O O . GLN B 1 22 ? 26.516 14.836 8.266 1 50.66 22 GLN B O 1
ATOM 1558 N N . ALA B 1 23 ? 26.484 15.797 6.395 1 46.97 23 ALA B N 1
ATOM 1559 C CA . ALA B 1 23 ? 25.703 14.789 5.688 1 46.97 23 ALA B CA 1
ATOM 1560 C C . ALA B 1 23 ? 26.156 13.375 6.059 1 46.97 23 ALA B C 1
ATOM 1562 O O . ALA B 1 23 ? 27.344 13.062 6 1 46.97 23 ALA B O 1
ATOM 1563 N N . PRO B 1 24 ? 25.469 12.75 7.02 1 49.12 24 PRO B N 1
ATOM 1564 C CA . PRO B 1 24 ? 26.016 11.398 7.039 1 49.12 24 PRO B CA 1
ATOM 1565 C C . PRO B 1 24 ? 26.562 10.961 5.68 1 49.12 24 PRO B C 1
ATOM 1567 O O . PRO B 1 24 ? 26.234 11.57 4.656 1 49.12 24 PRO B O 1
ATOM 1570 N N . ALA B 1 25 ? 27.5 10.008 5.742 1 44.41 25 ALA B N 1
ATOM 1571 C CA . ALA B 1 25 ? 28.188 9.445 4.578 1 44.41 25 ALA B CA 1
ATOM 1572 C C . ALA B 1 25 ? 27.25 9.375 3.375 1 44.41 25 ALA B C 1
ATOM 1574 O O . ALA B 1 25 ? 27.5 8.633 2.424 1 44.41 25 ALA B O 1
ATOM 1575 N N . LEU B 1 26 ? 25.969 9.953 3.635 1 50.09 26 LEU B N 1
ATOM 1576 C CA . LEU B 1 26 ? 25.266 9.828 2.361 1 50.09 26 LEU B CA 1
ATOM 1577 C C . LEU B 1 26 ? 25.984 10.609 1.268 1 50.09 26 LEU B C 1
ATOM 1579 O O . LEU B 1 26 ? 26.469 11.719 1.508 1 50.09 26 LEU B O 1
ATOM 1583 N N . GLY B 1 27 ? 26.656 10.234 0.542 1 45.47 27 GLY B N 1
ATOM 1584 C CA . GLY B 1 27 ? 27.328 10.93 -0.539 1 45.47 27 GLY B CA 1
ATOM 1585 C C . GLY B 1 27 ? 26.875 12.359 -0.711 1 45.47 27 GLY B C 1
ATOM 1586 O O . GLY B 1 27 ? 26.203 12.914 0.167 1 45.47 27 GLY B O 1
ATOM 1587 N N . THR B 1 28 ? 27.281 13.016 -1.872 1 45.59 28 THR B N 1
ATOM 1588 C CA . THR B 1 28 ? 27.109 14.359 -2.42 1 45.59 28 THR B CA 1
ATOM 1589 C C . THR B 1 28 ? 25.641 14.789 -2.354 1 45.59 28 THR B C 1
ATOM 1591 O O . THR B 1 28 ? 24.922 14.68 -3.344 1 45.59 28 THR B O 1
ATOM 1594 N N . PHE B 1 29 ? 24.938 14.414 -1.185 1 50.22 29 PHE B N 1
ATOM 1595 C CA . PHE B 1 29 ? 23.547 14.859 -1.199 1 50.22 29 PHE B CA 1
ATOM 1596 C C . PHE B 1 29 ? 23.469 16.375 -1.233 1 50.22 29 PHE B C 1
ATOM 1598 O O . PHE B 1 29 ? 24.047 17.062 -0.388 1 50.22 29 PHE B O 1
ATOM 1605 N N . GLN B 1 30 ? 23.203 17.016 -2.299 1 52.97 30 GLN B N 1
ATOM 1606 C CA . GLN B 1 30 ? 23.406 18.391 -2.709 1 52.97 30 GLN B CA 1
ATOM 1607 C C . GLN B 1 30 ? 22.531 19.344 -1.888 1 52.97 30 GLN B C 1
ATOM 1609 O O . GLN B 1 30 ? 22.969 20.422 -1.506 1 52.97 30 GLN B O 1
ATOM 1614 N N . SER B 1 31 ? 21.125 19.125 -1.854 1 57.22 31 SER B N 1
ATOM 1615 C CA . SER B 1 31 ? 20.266 20.297 -1.715 1 57.22 31 SER B CA 1
ATOM 1616 C C . SER B 1 31 ? 19.312 20.141 -0.534 1 57.22 31 SER B C 1
ATOM 1618 O O . SER B 1 31 ? 18.391 20.953 -0.363 1 57.22 31 SER B O 1
ATOM 1620 N N . GLY B 1 32 ? 19.5 19.094 0.496 1 71.19 32 GLY B N 1
ATOM 1621 C CA . GLY B 1 32 ? 18.703 18.906 1.703 1 71.19 32 GLY B CA 1
ATOM 1622 C C . GLY B 1 32 ? 18.328 17.469 1.957 1 71.19 32 GLY B C 1
ATOM 1623 O O . GLY B 1 32 ? 18.109 16.703 1.015 1 71.19 32 GLY B O 1
ATOM 1624 N N . GLN B 1 33 ? 18.531 17.219 3.27 1 87.25 33 GLN B N 1
ATOM 1625 C CA . GLN B 1 33 ? 18.281 15.836 3.641 1 87.25 33 GLN B CA 1
ATOM 1626 C C . GLN B 1 33 ? 17.328 15.75 4.84 1 87.25 33 GLN B C 1
ATOM 1628 O O . GLN B 1 33 ? 17.406 16.578 5.754 1 87.25 33 GLN B O 1
ATOM 1633 N N . TRP B 1 34 ? 16.406 14.914 4.746 1 93.31 34 TRP B N 1
ATOM 1634 C CA . TRP B 1 34 ? 15.469 14.586 5.824 1 93.31 34 TRP B CA 1
ATOM 1635 C C . TRP B 1 34 ? 15.609 13.125 6.23 1 93.31 34 TRP B C 1
ATOM 1637 O O . TRP B 1 34 ? 15.789 12.25 5.379 1 93.31 34 TRP B O 1
ATOM 1647 N N . VAL B 1 35 ? 15.547 12.875 7.508 1 93.94 35 VAL B N 1
ATOM 1648 C CA . VAL B 1 35 ? 15.742 11.5 7.973 1 93.94 35 VAL B CA 1
ATOM 1649 C C . VAL B 1 35 ? 14.703 11.172 9.047 1 93.94 35 VAL B C 1
ATOM 1651 O O . VAL B 1 35 ? 14.281 12.047 9.805 1 93.94 35 VAL B O 1
ATOM 1654 N N . CYS B 1 36 ? 14.242 9.953 9.055 1 96.38 36 CYS B N 1
ATOM 1655 C CA . CYS B 1 36 ? 13.453 9.43 10.172 1 96.38 36 CYS B CA 1
ATOM 1656 C C . CYS B 1 36 ? 13.789 7.969 10.43 1 96.38 36 CYS B C 1
ATOM 1658 O O . CYS B 1 36 ? 14.383 7.297 9.586 1 96.38 36 CYS B O 1
ATOM 1660 N N . ASP B 1 37 ? 13.5 7.492 11.625 1 97.44 37 ASP B N 1
ATOM 1661 C CA . ASP B 1 37 ? 13.75 6.113 12.031 1 97.44 37 ASP B CA 1
ATOM 1662 C C . ASP B 1 37 ? 12.484 5.266 11.898 1 97.44 37 ASP B C 1
ATOM 1664 O O . ASP B 1 37 ? 11.391 5.719 12.242 1 97.44 37 ASP B O 1
ATOM 1668 N N . LEU B 1 38 ? 12.594 4.168 11.359 1 98.06 38 LEU B N 1
ATOM 1669 C CA . LEU B 1 38 ? 11.531 3.166 11.367 1 98.06 38 LEU B CA 1
ATOM 1670 C C . LEU B 1 38 ? 11.93 1.964 12.219 1 98.06 38 LEU B C 1
ATOM 1672 O O . LEU B 1 38 ? 12.969 1.346 11.984 1 98.06 38 LEU B O 1
ATOM 1676 N N . VAL B 1 39 ? 11.102 1.686 13.148 1 97.88 39 VAL B N 1
ATOM 1677 C CA . VAL B 1 39 ? 11.414 0.618 14.094 1 97.88 39 VAL B CA 1
ATOM 1678 C C . VAL B 1 39 ? 10.922 -0.718 13.547 1 97.88 39 VAL B C 1
ATOM 1680 O O . VAL B 1 39 ? 9.875 -0.781 12.898 1 97.88 39 VAL B O 1
ATOM 1683 N N . ASN B 1 40 ? 11.641 -1.841 13.82 1 97.5 40 ASN B N 1
ATOM 1684 C CA . ASN B 1 40 ? 11.281 -3.209 13.453 1 97.5 40 ASN B CA 1
ATOM 1685 C C . ASN B 1 40 ? 11 -3.338 11.961 1 97.5 40 ASN B C 1
ATOM 1687 O O . ASN B 1 40 ? 9.922 -3.775 11.57 1 97.5 40 ASN B O 1
ATOM 1691 N N . PRO B 1 41 ? 12 -3.041 11.141 1 97.44 41 PRO B N 1
ATOM 1692 C CA . PRO B 1 41 ? 11.797 -3.062 9.688 1 97.44 41 PRO B CA 1
ATOM 1693 C C . PRO B 1 41 ? 11.328 -4.426 9.18 1 97.44 41 PRO B C 1
ATOM 1695 O O . PRO B 1 41 ? 10.648 -4.504 8.148 1 97.44 41 PRO B O 1
ATOM 1698 N N . GLY B 1 42 ? 11.586 -5.477 9.828 1 94.38 42 GLY B N 1
ATOM 1699 C CA . GLY B 1 42 ? 11.133 -6.801 9.43 1 94.38 42 GLY B CA 1
ATOM 1700 C C . GLY B 1 42 ? 9.625 -6.926 9.383 1 94.38 42 GLY B C 1
ATOM 1701 O O . GLY B 1 42 ? 9.094 -7.816 8.719 1 94.38 42 GLY B O 1
ATOM 1702 N N . GLU B 1 43 ? 8.914 -6.027 10.078 1 94.44 43 GLU B N 1
ATOM 1703 C CA . GLU B 1 43 ? 7.457 -6.078 10.164 1 94.44 43 GLU B CA 1
ATOM 1704 C C . GLU B 1 43 ? 6.809 -5.137 9.156 1 94.44 43 GLU B C 1
ATOM 1706 O O . GLU B 1 43 ? 5.586 -5.094 9.031 1 94.44 43 GLU B O 1
ATOM 1711 N N . ILE B 1 44 ? 7.629 -4.453 8.453 1 95.94 44 ILE B N 1
ATOM 1712 C CA . ILE B 1 44 ? 7.113 -3.453 7.523 1 95.94 44 ILE B CA 1
ATOM 1713 C C . ILE B 1 44 ? 7.023 -4.047 6.117 1 95.94 44 ILE B C 1
ATOM 1715 O O . ILE B 1 44 ? 8.039 -4.414 5.527 1 95.94 44 ILE B O 1
ATOM 1719 N N . SER B 1 45 ? 5.828 -4.094 5.629 1 92.56 45 SER B N 1
ATOM 1720 C CA . SER B 1 45 ? 5.629 -4.609 4.281 1 92.56 45 SER B CA 1
ATOM 1721 C C . SER B 1 45 ? 5.609 -3.479 3.256 1 92.56 45 SER B C 1
ATOM 1723 O O . SER B 1 45 ? 6.203 -3.594 2.184 1 92.56 45 SER B O 1
ATOM 1725 N N . ASP B 1 46 ? 4.895 -2.439 3.658 1 95.56 46 ASP B N 1
ATOM 1726 C CA . ASP B 1 46 ? 4.684 -1.297 2.773 1 95.56 46 ASP B CA 1
ATOM 1727 C C . ASP B 1 46 ? 4.844 0.02 3.529 1 95.56 46 ASP B C 1
ATOM 1729 O O . ASP B 1 46 ? 4.664 0.07 4.746 1 95.56 46 ASP B O 1
ATOM 1733 N N . LEU B 1 47 ? 5.203 0.951 2.795 1 97.62 47 LEU B N 1
ATOM 1734 C CA . LEU B 1 47 ? 5.148 2.297 3.357 1 97.62 47 LEU B CA 1
ATOM 1735 C C . LEU B 1 47 ? 4.875 3.328 2.27 1 97.62 47 LEU B C 1
ATOM 1737 O O . LEU B 1 47 ? 5.113 3.07 1.087 1 97.62 47 LEU B O 1
ATOM 1741 N N . VAL B 1 48 ? 4.305 4.438 2.643 1 98.62 48 VAL B N 1
ATOM 1742 C CA . VAL B 1 48 ? 3.99 5.523 1.717 1 98.62 48 VAL B CA 1
ATOM 1743 C C . VAL B 1 48 ? 4.77 6.777 2.109 1 98.62 48 VAL B C 1
ATOM 1745 O O . VAL B 1 48 ? 4.836 7.133 3.287 1 98.62 48 VAL B O 1
ATOM 1748 N N . CYS B 1 49 ? 5.406 7.363 1.16 1 98.5 49 CYS B N 1
ATOM 1749 C CA . CYS B 1 49 ? 6.043 8.664 1.311 1 98.5 49 CYS B CA 1
ATOM 1750 C C . CYS B 1 49 ? 5.344 9.719 0.455 1 98.5 49 CYS B C 1
ATOM 1752 O O . CYS B 1 49 ? 4.957 9.438 -0.683 1 98.5 49 CYS B O 1
ATOM 1754 N N . PHE B 1 50 ? 5.172 10.883 0.997 1 98.62 50 PHE B N 1
ATOM 1755 C CA . PHE B 1 50 ? 4.457 11.898 0.231 1 98.62 50 PHE B CA 1
ATOM 1756 C C . PHE B 1 50 ? 4.977 13.289 0.567 1 98.62 50 PHE B C 1
ATOM 1758 O O . PHE B 1 50 ? 5.59 13.492 1.617 1 98.62 50 PHE B O 1
ATOM 1765 N N . LEU B 1 51 ? 4.738 14.258 -0.324 1 98 51 LEU B N 1
ATOM 1766 C CA . LEU B 1 51 ? 5.047 15.672 -0.115 1 98 51 LEU B CA 1
ATOM 1767 C C . LEU B 1 51 ? 3.947 16.359 0.688 1 98 51 LEU B C 1
ATOM 1769 O O . LEU B 1 51 ? 2.76 16.125 0.446 1 98 51 LEU B O 1
ATOM 1773 N N . THR B 1 52 ? 4.336 17.156 1.661 1 96 52 THR B N 1
ATOM 1774 C CA . THR B 1 52 ? 3.363 17.969 2.375 1 96 52 THR B CA 1
ATOM 1775 C C . THR B 1 52 ? 3.211 19.344 1.708 1 96 52 THR B C 1
ATOM 1777 O O . THR B 1 52 ? 2.227 20.047 1.943 1 96 52 THR B O 1
ATOM 1780 N N . SER B 1 53 ? 4.125 19.719 0.95 1 94.38 53 SER B N 1
ATOM 1781 C CA . SER B 1 53 ? 4.145 20.922 0.131 1 94.38 53 SER B CA 1
ATOM 1782 C C . SER B 1 53 ? 4.965 20.719 -1.138 1 94.38 53 SER B C 1
ATOM 1784 O O . SER B 1 53 ? 5.789 19.812 -1.209 1 94.38 53 SER B O 1
ATOM 1786 N N . PRO B 1 54 ? 4.762 21.469 -2.125 1 94.56 54 PRO B N 1
ATOM 1787 C CA . PRO B 1 54 ? 5.516 21.281 -3.365 1 94.56 54 PRO B CA 1
ATOM 1788 C C . PRO B 1 54 ? 7.016 21.516 -3.186 1 94.56 54 PRO B C 1
ATOM 1790 O O . PRO B 1 54 ? 7.426 22.312 -2.35 1 94.56 54 PRO B O 1
ATOM 1793 N N . LEU B 1 55 ? 7.77 20.844 -3.971 1 94.19 55 LEU B N 1
ATOM 1794 C CA . LEU B 1 55 ? 9.211 21.078 -4.023 1 94.19 55 LEU B CA 1
ATOM 1795 C C . LEU B 1 55 ? 9.523 22.422 -4.668 1 94.19 55 LEU B C 1
ATOM 1797 O O . LEU B 1 55 ? 8.695 22.984 -5.387 1 94.19 55 LEU B O 1
ATOM 1801 N N . PRO B 1 56 ? 10.734 22.906 -4.414 1 88.75 56 PRO B N 1
ATOM 1802 C CA . PRO B 1 56 ? 11.086 24.234 -4.914 1 88.75 56 PRO B CA 1
ATOM 1803 C C . PRO B 1 56 ? 11.094 24.312 -6.441 1 88.75 56 PRO B C 1
ATOM 1805 O O . PRO B 1 56 ? 10.844 25.375 -7.012 1 88.75 56 PRO B O 1
ATOM 1808 N N . SER B 1 57 ? 11.414 23.25 -7.094 1 91.25 57 SER B N 1
ATOM 1809 C CA . SER B 1 57 ? 11.523 23.234 -8.555 1 91.25 57 SER B CA 1
ATOM 1810 C C . SER B 1 57 ? 10.945 21.953 -9.133 1 91.25 57 SER B C 1
ATOM 1812 O O . SER B 1 57 ? 11 20.906 -8.492 1 91.25 57 SER B O 1
ATOM 1814 N N . ASN B 1 58 ? 10.484 22.078 -10.391 1 93.12 58 ASN B N 1
ATOM 1815 C CA . ASN B 1 58 ? 10 20.906 -11.094 1 93.12 58 ASN B CA 1
ATOM 1816 C C . ASN B 1 58 ? 11.148 20.125 -11.727 1 93.12 58 ASN B C 1
ATOM 1818 O O . ASN B 1 58 ? 10.945 19 -12.211 1 93.12 58 ASN B O 1
ATOM 1822 N N . ASN B 1 59 ? 12.328 20.609 -11.719 1 91.44 59 ASN B N 1
ATOM 1823 C CA . ASN B 1 59 ? 13.5 19.938 -12.258 1 91.44 59 ASN B CA 1
ATOM 1824 C C . ASN B 1 59 ? 14.242 19.156 -11.18 1 91.44 59 ASN B C 1
ATOM 1826 O O . ASN B 1 59 ? 15.352 18.672 -11.414 1 91.44 59 ASN B O 1
ATOM 1830 N N . GLU B 1 60 ? 13.617 19.156 -10.008 1 92.56 60 GLU B N 1
ATOM 1831 C CA . GLU B 1 60 ? 14.156 18.375 -8.898 1 92.56 60 GLU B CA 1
ATOM 1832 C C . GLU B 1 60 ? 13.141 17.375 -8.375 1 92.56 60 GLU B C 1
ATOM 1834 O O . GLU B 1 60 ? 11.938 17.5 -8.641 1 92.56 60 GLU B O 1
ATOM 1839 N N . GLY B 1 61 ? 13.633 16.391 -7.773 1 95.25 61 GLY B N 1
ATOM 1840 C CA . GLY B 1 61 ? 12.844 15.414 -7.039 1 95.25 61 GLY B CA 1
ATOM 1841 C C . GLY B 1 61 ? 13.469 15.016 -5.715 1 95.25 61 GLY B C 1
ATOM 1842 O O . GLY B 1 61 ? 14.516 15.547 -5.332 1 95.25 61 GLY B O 1
ATOM 1843 N N . ALA B 1 62 ? 12.797 14.266 -5.062 1 95.44 62 ALA B N 1
ATOM 1844 C CA . ALA B 1 62 ? 13.289 13.719 -3.801 1 95.44 62 ALA B CA 1
ATOM 1845 C C . ALA B 1 62 ? 13.57 12.227 -3.926 1 95.44 62 ALA B C 1
ATOM 1847 O O . ALA B 1 62 ? 12.664 11.43 -4.18 1 95.44 62 ALA B O 1
ATOM 1848 N N . GLY B 1 63 ? 14.844 11.852 -3.787 1 95.44 63 GLY B N 1
ATOM 1849 C CA . GLY B 1 63 ? 15.203 10.445 -3.703 1 95.44 63 GLY B CA 1
ATOM 1850 C C . GLY B 1 63 ? 14.984 9.859 -2.322 1 95.44 63 GLY B C 1
ATOM 1851 O O . GLY B 1 63 ? 15.266 10.508 -1.312 1 95.44 63 GLY B O 1
ATOM 1852 N N . ILE B 1 64 ? 14.461 8.703 -2.277 1 96.38 64 ILE B N 1
ATOM 1853 C CA . ILE B 1 64 ? 14.195 8 -1.024 1 96.38 64 ILE B CA 1
ATOM 1854 C C . ILE B 1 64 ? 15.195 6.859 -0.851 1 96.38 64 ILE B C 1
ATOM 1856 O O . ILE B 1 64 ? 15.398 6.059 -1.77 1 96.38 64 ILE B O 1
ATOM 1860 N N . TYR B 1 65 ? 15.766 6.777 0.309 1 95.31 65 TYR B N 1
ATOM 1861 C CA . TYR B 1 65 ? 16.797 5.793 0.615 1 95.31 65 TYR B CA 1
ATOM 1862 C C . TYR B 1 65 ? 16.562 5.168 1.985 1 95.31 65 TYR B C 1
ATOM 1864 O O . TYR B 1 65 ? 15.859 5.734 2.822 1 95.31 65 TYR B O 1
ATOM 1872 N N . TYR B 1 66 ? 17.156 4.027 2.191 1 96 66 TYR B N 1
ATOM 1873 C CA . TYR B 1 66 ? 17.203 3.482 3.543 1 96 66 TYR B CA 1
ATOM 1874 C C . TYR B 1 66 ? 18.609 3.012 3.893 1 96 66 TYR B C 1
ATOM 1876 O O . TYR B 1 66 ? 19.438 2.781 3.004 1 96 66 TYR B O 1
ATOM 1884 N N . SER B 1 67 ? 18.891 2.967 5.176 1 95.06 67 SER B N 1
ATOM 1885 C CA . SER B 1 67 ? 20.172 2.518 5.688 1 95.06 67 SER B CA 1
ATOM 1886 C C . SER B 1 67 ? 20.016 1.757 7 1 95.06 67 SER B C 1
ATOM 1888 O O . SER B 1 67 ? 19.094 2.041 7.781 1 95.06 67 SER B O 1
ATOM 1890 N N . VAL B 1 68 ? 20.812 0.842 7.152 1 95.75 68 VAL B N 1
ATOM 1891 C CA . VAL B 1 68 ? 20.859 0.106 8.414 1 95.75 68 VAL B CA 1
ATOM 1892 C C . VAL B 1 68 ? 22.172 0.395 9.133 1 95.75 68 VAL B C 1
ATOM 1894 O O . VAL B 1 68 ? 23.078 0.989 8.547 1 95.75 68 VAL B O 1
ATOM 1897 N N . ALA B 1 69 ? 22.219 -0 10.367 1 93.5 69 ALA B N 1
ATOM 1898 C CA . ALA B 1 69 ? 23.438 0.224 11.141 1 93.5 69 ALA B CA 1
ATOM 1899 C C . ALA B 1 69 ? 24.656 -0.321 10.406 1 93.5 69 ALA B C 1
ATOM 1901 O O . ALA B 1 69 ? 24.625 -1.421 9.852 1 93.5 69 ALA B O 1
ATOM 1902 N N . PRO B 1 70 ? 25.75 0.415 10.438 1 93.56 70 PRO B N 1
ATOM 1903 C CA . PRO B 1 70 ? 26.109 1.646 11.148 1 93.56 70 PRO B CA 1
ATOM 1904 C C . PRO B 1 70 ? 25.656 2.904 10.414 1 93.56 70 PRO B C 1
ATOM 1906 O O . PRO B 1 70 ? 26.125 4.004 10.703 1 93.56 70 PRO B O 1
ATOM 1909 N N . PHE B 1 71 ? 24.734 2.84 9.406 1 91.19 71 PHE B N 1
ATOM 1910 C CA . PHE B 1 71 ? 24.031 3.908 8.703 1 91.19 71 PHE B CA 1
ATOM 1911 C C . PHE B 1 71 ? 24.984 4.684 7.809 1 91.19 71 PHE B C 1
ATOM 1913 O O . PHE B 1 71 ? 24.906 5.91 7.703 1 91.19 71 PHE B O 1
ATOM 1920 N N . THR B 1 72 ? 25.906 3.941 7.195 1 89.06 72 THR B N 1
ATOM 1921 C CA . THR B 1 72 ? 26.891 4.551 6.305 1 89.06 72 THR B CA 1
ATOM 1922 C C . THR B 1 72 ? 26.516 4.305 4.844 1 89.06 72 THR B C 1
ATOM 1924 O O . THR B 1 72 ? 26.906 5.074 3.963 1 89.06 72 THR B O 1
ATOM 1927 N N . ASP B 1 73 ? 25.828 3.209 4.629 1 91.44 73 ASP B N 1
ATOM 1928 C CA . ASP B 1 73 ? 25.422 2.857 3.271 1 91.44 73 ASP B CA 1
ATOM 1929 C C . ASP B 1 73 ? 23.922 3.066 3.068 1 91.44 73 ASP B C 1
ATOM 1931 O O . ASP B 1 73 ? 23.109 2.648 3.9 1 91.44 73 ASP B O 1
ATOM 1935 N N . TRP B 1 74 ? 23.625 3.705 1.997 1 92.25 74 TRP B N 1
ATOM 1936 C CA . TRP B 1 74 ? 22.234 4.023 1.714 1 92.25 74 TRP B CA 1
ATOM 1937 C C . TRP B 1 74 ? 21.766 3.354 0.424 1 92.25 74 TRP B C 1
ATOM 1939 O O . TRP B 1 74 ? 22.469 3.402 -0.592 1 92.25 74 TRP B O 1
ATOM 1949 N N . GLU B 1 75 ? 20.656 2.76 0.542 1 93.12 75 GLU B N 1
ATOM 1950 C CA . GLU B 1 75 ? 20.078 2.059 -0.602 1 93.12 75 GLU B CA 1
ATOM 1951 C C . GLU B 1 75 ? 18.891 2.828 -1.179 1 93.12 75 GLU B C 1
ATOM 1953 O O . GLU B 1 75 ? 18 3.232 -0.443 1 93.12 75 GLU B O 1
ATOM 1958 N N . PHE B 1 76 ? 18.984 3.053 -2.479 1 94.44 76 PHE B N 1
ATOM 1959 C CA . PHE B 1 76 ? 17.938 3.773 -3.191 1 94.44 76 PHE B CA 1
ATOM 1960 C C . PHE B 1 76 ? 16.656 2.953 -3.246 1 94.44 76 PHE B C 1
ATOM 1962 O O . PHE B 1 76 ? 16.688 1.749 -3.508 1 94.44 76 PHE B O 1
ATOM 1969 N N . MET B 1 77 ? 15.492 3.637 -3.008 1 94.94 77 MET B N 1
ATOM 1970 C CA . MET B 1 77 ? 14.227 2.914 -2.943 1 94.94 77 MET B CA 1
ATOM 1971 C C . MET B 1 77 ? 13.219 3.49 -3.936 1 94.94 77 MET B C 1
ATOM 1973 O O . MET B 1 77 ? 12.297 2.799 -4.355 1 94.94 77 MET B O 1
ATOM 1977 N N . GLY B 1 78 ? 13.32 4.793 -4.176 1 95.62 78 GLY B N 1
ATOM 1978 C CA . GLY B 1 78 ? 12.32 5.41 -5.031 1 95.62 78 GLY B CA 1
ATOM 1979 C C . GLY B 1 78 ? 12.43 6.922 -5.082 1 95.62 78 GLY B C 1
ATOM 1980 O O . GLY B 1 78 ? 13.406 7.496 -4.586 1 95.62 78 GLY B O 1
ATOM 1981 N N . VAL B 1 79 ? 11.461 7.523 -5.777 1 96.19 79 VAL B N 1
ATOM 1982 C CA . VAL B 1 79 ? 11.508 8.961 -6.035 1 96.19 79 VAL B CA 1
ATOM 1983 C C . VAL B 1 79 ? 10.125 9.57 -5.855 1 96.19 79 VAL B C 1
ATOM 1985 O O . VAL B 1 79 ? 9.109 8.922 -6.148 1 96.19 79 VAL B O 1
ATOM 1988 N N . ILE B 1 80 ? 10.102 10.766 -5.336 1 97.12 80 ILE B N 1
ATOM 1989 C CA . ILE B 1 80 ? 8.922 11.617 -5.324 1 97.12 80 ILE B CA 1
ATOM 1990 C C . ILE B 1 80 ? 9.219 12.922 -6.062 1 97.12 80 ILE B C 1
ATOM 1992 O O . ILE B 1 80 ? 10.312 13.477 -5.941 1 97.12 80 ILE B O 1
ATOM 1996 N N . THR B 1 81 ? 8.266 13.375 -6.848 1 97.5 81 THR B N 1
ATOM 1997 C CA . THR B 1 81 ? 8.367 14.633 -7.582 1 97.5 81 THR B CA 1
ATOM 1998 C C . THR B 1 81 ? 7.098 15.469 -7.41 1 97.5 81 THR B C 1
ATOM 2000 O O . THR B 1 81 ? 6.129 15.008 -6.797 1 97.5 81 THR B O 1
ATOM 2003 N N . ASN B 1 82 ? 7.113 16.719 -7.926 1 97.38 82 ASN B N 1
ATOM 2004 C CA . ASN B 1 82 ? 5.914 17.547 -7.887 1 97.38 82 ASN B CA 1
ATOM 2005 C C . ASN B 1 82 ? 4.785 16.938 -8.719 1 97.38 82 ASN B C 1
ATOM 2007 O O . ASN B 1 82 ? 3.609 17.109 -8.391 1 97.38 82 ASN B O 1
ATOM 2011 N N . ASN B 1 83 ? 5.117 16.219 -9.75 1 96.69 83 ASN B N 1
ATOM 2012 C CA . ASN B 1 83 ? 4.121 15.609 -10.633 1 96.69 83 ASN B CA 1
ATOM 2013 C C . ASN B 1 83 ? 3.598 14.289 -10.062 1 96.69 83 ASN B C 1
ATOM 2015 O O . ASN B 1 83 ? 2.496 13.859 -10.406 1 96.69 83 ASN B O 1
ATOM 2019 N N . ARG B 1 84 ? 4.402 13.648 -9.273 1 97.69 84 ARG B N 1
ATOM 2020 C CA . ARG B 1 84 ? 4.039 12.438 -8.539 1 97.69 84 ARG B CA 1
ATOM 2021 C C . ARG B 1 84 ? 4.41 12.562 -7.066 1 97.69 84 ARG B C 1
ATOM 2023 O O . ARG B 1 84 ? 5.41 11.992 -6.621 1 97.69 84 ARG B O 1
ATOM 2030 N N . PRO B 1 85 ? 3.596 13.266 -6.312 1 98.44 85 PRO B N 1
ATOM 2031 C CA . PRO B 1 85 ? 4.023 13.758 -5.004 1 98.44 85 PRO B CA 1
ATOM 2032 C C . PRO B 1 85 ? 3.885 12.719 -3.898 1 98.44 85 PRO B C 1
ATOM 2034 O O . PRO B 1 85 ? 3.996 13.039 -2.715 1 98.44 85 PRO B O 1
ATOM 2037 N N . SER B 1 86 ? 3.586 11.469 -4.254 1 98.69 86 SER B N 1
ATOM 2038 C CA . SER B 1 86 ? 3.578 10.375 -3.295 1 98.69 86 SER B CA 1
ATOM 2039 C C . SER B 1 86 ? 3.953 9.055 -3.965 1 98.69 86 SER B C 1
ATOM 2041 O O . SER B 1 86 ? 3.906 8.938 -5.191 1 98.69 86 SER B O 1
ATOM 2043 N N . VAL B 1 87 ? 4.367 8.133 -3.129 1 97.75 87 VAL B N 1
ATOM 2044 C CA . VAL B 1 87 ? 4.762 6.836 -3.676 1 97.75 87 VAL B CA 1
ATOM 2045 C C . VAL B 1 87 ? 4.555 5.746 -2.625 1 97.75 87 VAL B C 1
ATOM 2047 O O . VAL B 1 87 ? 4.805 5.965 -1.438 1 97.75 87 VAL B O 1
ATOM 2050 N N . LEU B 1 88 ? 3.971 4.695 -3.057 1 97.38 88 LEU B N 1
ATOM 2051 C CA . LEU B 1 88 ? 3.906 3.479 -2.256 1 97.38 88 LEU B CA 1
ATOM 2052 C C . LEU B 1 88 ? 5.133 2.605 -2.496 1 97.38 88 LEU B C 1
ATOM 2054 O O . LEU B 1 88 ? 5.457 2.287 -3.643 1 97.38 88 LEU B O 1
ATOM 2058 N N . LEU B 1 89 ? 5.848 2.225 -1.464 1 96.62 89 LEU B N 1
ATOM 2059 C CA . LEU B 1 89 ? 7.055 1.415 -1.553 1 96.62 89 LEU B CA 1
ATOM 2060 C C . LEU B 1 89 ? 6.867 0.075 -0.851 1 96.62 89 LEU B C 1
ATOM 2062 O O . LEU B 1 89 ? 6.258 0.011 0.22 1 96.62 89 LEU B O 1
ATOM 2066 N N . SER B 1 90 ? 7.273 -0.93 -1.447 1 94.62 90 SER B N 1
ATOM 2067 C CA . SER B 1 90 ? 7.371 -2.266 -0.869 1 94.62 90 SER B CA 1
ATOM 2068 C C . SER B 1 90 ? 8.82 -2.725 -0.785 1 94.62 90 SER B C 1
ATOM 2070 O O . SER B 1 90 ? 9.305 -3.449 -1.66 1 94.62 90 SER B O 1
ATOM 2072 N N . PRO B 1 91 ? 9.531 -2.41 0.237 1 93.5 91 PRO B N 1
ATOM 2073 C CA . PRO B 1 91 ? 10.984 -2.596 0.26 1 93.5 91 PRO B CA 1
ATOM 2074 C C . PRO B 1 91 ? 11.391 -4.062 0.376 1 93.5 91 PRO B C 1
ATOM 2076 O O . PRO B 1 91 ? 12.531 -4.414 0.077 1 93.5 91 PRO B O 1
ATOM 2079 N N . GLY B 1 92 ? 10.5 -4.891 0.873 1 91.94 92 GLY B N 1
ATOM 2080 C CA . GLY B 1 92 ? 10.844 -6.297 1.019 1 91.94 92 GLY B CA 1
ATOM 2081 C C . GLY B 1 92 ? 11.805 -6.562 2.16 1 91.94 92 GLY B C 1
ATOM 2082 O O . GLY B 1 92 ? 12.547 -7.547 2.139 1 91.94 92 GLY B O 1
ATOM 2083 N N . TRP B 1 93 ? 11.82 -5.754 3.113 1 94.25 93 TRP B N 1
ATOM 2084 C CA . TRP B 1 93 ? 12.789 -5.82 4.203 1 94.25 93 TRP B CA 1
ATOM 2085 C C . TRP B 1 93 ? 12.672 -7.141 4.957 1 94.25 93 TRP B C 1
ATOM 2087 O O . TRP B 1 93 ? 13.664 -7.664 5.465 1 94.25 93 TRP B O 1
ATOM 2097 N N . SER B 1 94 ? 11.469 -7.684 5.07 1 90.44 94 SER B N 1
ATOM 2098 C CA . SER B 1 94 ? 11.266 -8.938 5.785 1 90.44 94 SER B CA 1
ATOM 2099 C C . SER B 1 94 ? 12.055 -10.078 5.141 1 90.44 94 SER B C 1
ATOM 2101 O O . SER B 1 94 ? 12.367 -11.07 5.801 1 90.44 94 SER B O 1
ATOM 2103 N N . LEU B 1 95 ? 12.375 -9.898 3.898 1 87.69 95 LEU B N 1
ATOM 2104 C CA . LEU B 1 95 ? 13.039 -10.953 3.137 1 87.69 95 LEU B CA 1
ATOM 2105 C C . LEU B 1 95 ? 14.547 -10.719 3.094 1 87.69 95 LEU B C 1
ATOM 2107 O O . LEU B 1 95 ? 15.289 -11.531 2.541 1 87.69 95 LEU B O 1
ATOM 2111 N N . LEU B 1 96 ? 14.992 -9.617 3.561 1 90.75 96 LEU B N 1
ATOM 2112 C CA . LEU B 1 96 ? 16.406 -9.266 3.58 1 90.75 96 LEU B CA 1
ATOM 2113 C C . LEU B 1 96 ? 17 -9.477 4.969 1 90.75 96 LEU B C 1
ATOM 2115 O O . LEU B 1 96 ? 16.75 -8.68 5.883 1 90.75 96 LEU B O 1
ATOM 2119 N N . PRO B 1 97 ? 17.734 -10.461 5.172 1 91.56 97 PRO B N 1
ATOM 2120 C CA . PRO B 1 97 ? 18.266 -10.781 6.496 1 91.56 97 PRO B CA 1
ATOM 2121 C C . PRO B 1 97 ? 19.047 -9.625 7.113 1 91.56 97 PRO B C 1
ATOM 2123 O O . PRO B 1 97 ? 19.016 -9.438 8.336 1 91.56 97 PRO B O 1
ATOM 2126 N N . GLN B 1 98 ? 19.766 -8.883 6.324 1 93.31 98 GLN B N 1
ATOM 2127 C CA . GLN B 1 98 ? 20.562 -7.77 6.824 1 93.31 98 GLN B CA 1
ATOM 2128 C C . GLN B 1 98 ? 19.688 -6.645 7.348 1 93.31 98 GLN B C 1
ATOM 2130 O O . GLN B 1 98 ? 20.156 -5.758 8.062 1 93.31 98 GLN B O 1
ATOM 2135 N N . VAL B 1 99 ? 18.406 -6.676 6.988 1 95.5 99 VAL B N 1
ATOM 2136 C CA . VAL B 1 99 ? 17.5 -5.594 7.371 1 95.5 99 VAL B CA 1
ATOM 2137 C C . VAL B 1 99 ? 16.5 -6.102 8.398 1 95.5 99 VAL B C 1
ATOM 2139 O O . VAL B 1 99 ? 16.234 -5.434 9.406 1 95.5 99 VAL B O 1
ATOM 2142 N N . ASN B 1 100 ? 15.93 -7.34 8.203 1 93.69 100 ASN B N 1
ATOM 2143 C CA . ASN B 1 100 ? 14.805 -7.836 8.984 1 93.69 100 ASN B CA 1
ATOM 2144 C C . ASN B 1 100 ? 15.211 -8.117 10.43 1 93.69 100 ASN B C 1
ATOM 2146 O O . ASN B 1 100 ? 14.352 -8.227 11.312 1 93.69 100 ASN B O 1
ATOM 2150 N N . GLN B 1 101 ? 16.469 -8.188 10.734 1 94 101 GLN B N 1
ATOM 2151 C CA . GLN B 1 101 ? 16.938 -8.453 12.094 1 94 101 GLN B CA 1
ATOM 2152 C C . GLN B 1 101 ? 17.375 -7.168 12.789 1 94 101 GLN B C 1
ATOM 2154 O O . GLN B 1 101 ? 17.719 -7.184 13.969 1 94 101 GLN B O 1
ATOM 2159 N N . GLN B 1 102 ? 17.359 -6.062 12.086 1 96.06 102 GLN B N 1
ATOM 2160 C CA . GLN B 1 102 ? 17.75 -4.777 12.656 1 96.06 102 GLN B CA 1
ATOM 2161 C C . GLN B 1 102 ? 16.609 -4.18 13.484 1 96.06 102 GLN B C 1
ATOM 2163 O O . GLN B 1 102 ? 15.445 -4.328 13.133 1 96.06 102 GLN B O 1
ATOM 2168 N N . PRO B 1 103 ? 16.938 -3.547 14.578 1 96.81 103 PRO B N 1
ATOM 2169 C CA . PRO B 1 103 ? 15.883 -2.885 15.359 1 96.81 103 PRO B CA 1
ATOM 2170 C C . PRO B 1 103 ? 15.336 -1.637 14.672 1 96.81 103 PRO B C 1
ATOM 2172 O O . PRO B 1 103 ? 14.18 -1.266 14.891 1 96.81 103 PRO B O 1
ATOM 2175 N N . ILE B 1 104 ? 16.297 -0.989 13.883 1 97.44 104 ILE B N 1
ATOM 2176 C CA . ILE B 1 104 ? 15.922 0.288 13.281 1 97.44 104 ILE B CA 1
ATOM 2177 C C . ILE B 1 104 ? 16.484 0.367 11.859 1 97.44 104 ILE B C 1
ATOM 2179 O O . ILE B 1 104 ? 17.578 -0.127 11.586 1 97.44 104 ILE B O 1
ATOM 2183 N N . VAL B 1 105 ? 15.719 0.873 11.039 1 97.56 105 VAL B N 1
ATOM 2184 C CA . VAL B 1 105 ? 16.188 1.323 9.727 1 97.56 105 VAL B CA 1
ATOM 2185 C C . VAL B 1 105 ? 15.977 2.83 9.594 1 97.56 105 VAL B C 1
ATOM 2187 O O . VAL B 1 105 ? 14.961 3.365 10.055 1 97.56 105 VAL B O 1
ATOM 2190 N N . LYS B 1 106 ? 16.922 3.51 9.031 1 96 106 LYS B N 1
ATOM 2191 C CA . LYS B 1 106 ? 16.766 4.938 8.773 1 96 106 LYS B CA 1
ATOM 2192 C C . LYS B 1 106 ? 16.281 5.191 7.352 1 96 106 LYS B C 1
ATOM 2194 O O . LYS B 1 106 ? 16.812 4.625 6.395 1 96 106 LYS B O 1
ATOM 2199 N N . LEU B 1 107 ? 15.297 5.941 7.293 1 96.5 107 LEU B N 1
ATOM 2200 C CA . LEU B 1 107 ? 14.836 6.438 6.004 1 96.5 107 LEU B CA 1
ATOM 2201 C C . LEU B 1 107 ? 15.406 7.82 5.715 1 96.5 107 LEU B C 1
ATOM 2203 O O . LEU B 1 107 ? 15.391 8.695 6.582 1 96.5 107 LEU B O 1
ATOM 2207 N N . GLY B 1 108 ? 15.914 7.957 4.586 1 94.31 108 GLY B N 1
ATOM 2208 C CA . GLY B 1 108 ? 16.469 9.234 4.16 1 94.31 108 GLY B CA 1
ATOM 2209 C C . GLY B 1 108 ? 15.852 9.75 2.875 1 94.31 108 GLY B C 1
ATOM 2210 O O . GLY B 1 108 ? 15.602 8.977 1.946 1 94.31 108 GLY B O 1
ATOM 2211 N N . VAL B 1 109 ? 15.57 11 2.879 1 95 109 VAL B N 1
ATOM 2212 C CA . VAL B 1 109 ? 15.062 11.68 1.689 1 95 109 VAL B CA 1
ATOM 2213 C C . VAL B 1 109 ? 16.016 12.797 1.282 1 95 109 VAL B C 1
ATOM 2215 O O . VAL B 1 109 ? 16.391 13.625 2.111 1 95 109 VAL B O 1
ATOM 2218 N N . SER B 1 110 ? 16.359 12.836 0.031 1 92.5 110 SER B N 1
ATOM 2219 C CA . SER B 1 110 ? 17.328 13.82 -0.443 1 92.5 110 SER B CA 1
ATOM 2220 C C . SER B 1 110 ? 16.812 14.531 -1.693 1 92.5 110 SER B C 1
ATOM 2222 O O . SER B 1 110 ? 16.312 13.891 -2.619 1 92.5 110 SER B O 1
ATOM 2224 N N . LEU B 1 111 ? 16.953 15.82 -1.682 1 92.69 111 LEU B N 1
ATOM 2225 C CA . LEU B 1 111 ? 16.656 16.562 -2.898 1 92.69 111 LEU B CA 1
ATOM 2226 C C . LEU B 1 111 ? 17.766 16.422 -3.918 1 92.69 111 LEU B C 1
ATOM 2228 O O . LEU B 1 111 ? 18.938 16.641 -3.598 1 92.69 111 LEU B O 1
ATOM 2232 N N . GLU B 1 112 ? 17.391 15.992 -5.07 1 93.25 112 GLU B N 1
ATOM 2233 C CA . GLU B 1 112 ? 18.359 15.727 -6.133 1 93.25 112 GLU B CA 1
ATOM 2234 C C . GLU B 1 112 ? 17.812 16.188 -7.488 1 93.25 112 GLU B C 1
ATOM 2236 O O . GLU B 1 112 ? 16.609 16.344 -7.66 1 93.25 112 GLU B O 1
ATOM 2241 N N . SER B 1 113 ? 18.719 16.406 -8.445 1 92.44 113 SER B N 1
ATOM 2242 C CA . SER B 1 113 ? 18.297 16.797 -9.789 1 92.44 113 SER B CA 1
ATOM 2243 C C . SER B 1 113 ? 17.516 15.68 -10.477 1 92.44 113 SER B C 1
ATOM 2245 O O . SER B 1 113 ? 17.719 14.5 -10.172 1 92.44 113 SER B O 1
ATOM 2247 N N . ALA B 1 114 ? 16.656 16.094 -11.383 1 92.19 114 ALA B N 1
ATOM 2248 C CA . ALA B 1 114 ? 15.883 15.125 -12.156 1 92.19 114 ALA B CA 1
ATOM 2249 C C . ALA B 1 114 ? 16.797 14.164 -12.914 1 92.19 114 ALA B C 1
ATOM 2251 O O . ALA B 1 114 ? 16.5 12.977 -13.023 1 92.19 114 ALA B O 1
ATOM 2252 N N . GLU B 1 115 ? 17.875 14.68 -13.398 1 92.56 115 GLU B N 1
ATOM 2253 C CA . GLU B 1 115 ? 18.812 13.867 -14.172 1 92.56 115 GLU B CA 1
ATOM 2254 C C . GLU B 1 115 ? 19.406 12.75 -13.328 1 92.56 115 GLU B C 1
ATOM 2256 O O . GLU B 1 115 ? 19.5 11.602 -13.781 1 92.56 115 GLU B O 1
ATOM 2261 N N . VAL B 1 116 ? 19.828 13.047 -12.18 1 92.25 116 VAL B N 1
ATOM 2262 C CA . VAL B 1 116 ? 20.438 12.078 -11.273 1 92.25 116 VAL B CA 1
ATOM 2263 C C . VAL B 1 116 ? 19.406 11 -10.906 1 92.25 116 VAL B C 1
ATOM 2265 O O . VAL B 1 116 ? 19.719 9.805 -10.938 1 92.25 116 VAL B O 1
ATOM 2268 N N . LEU B 1 117 ? 18.219 11.414 -10.602 1 93.94 117 LEU B N 1
ATOM 2269 C CA . LEU B 1 117 ? 17.172 10.484 -10.18 1 93.94 117 LEU B CA 1
ATOM 2270 C C . LEU B 1 117 ? 16.766 9.578 -11.336 1 93.94 117 LEU B C 1
ATOM 2272 O O . LEU B 1 117 ? 16.5 8.391 -11.133 1 93.94 117 LEU B O 1
ATOM 2276 N N . GLN B 1 118 ? 16.688 10.188 -12.5 1 93.5 118 GLN B N 1
ATOM 2277 C CA . GLN B 1 118 ? 16.359 9.391 -13.68 1 93.5 118 GLN B CA 1
ATOM 2278 C C . GLN B 1 118 ? 17.406 8.305 -13.906 1 93.5 118 GLN B C 1
ATOM 2280 O O . GLN B 1 118 ? 17.062 7.168 -14.25 1 93.5 118 GLN B O 1
ATOM 2285 N N . GLU B 1 119 ? 18.625 8.656 -13.766 1 94.06 119 GLU B N 1
ATOM 2286 C CA . GLU B 1 119 ? 19.703 7.684 -13.922 1 94.06 119 GLU B CA 1
ATOM 2287 C C . GLU B 1 119 ? 19.594 6.566 -12.891 1 94.06 119 GLU B C 1
ATOM 2289 O O . GLU B 1 119 ? 19.797 5.395 -13.211 1 94.06 119 GLU B O 1
ATOM 2294 N N . LYS B 1 120 ? 19.297 6.867 -11.688 1 93 120 LYS B N 1
ATOM 2295 C CA . LYS B 1 120 ? 19.141 5.867 -10.641 1 93 120 LYS B CA 1
ATOM 2296 C C . LYS B 1 120 ? 17.984 4.922 -10.938 1 93 120 LYS B C 1
ATOM 2298 O O . LYS B 1 120 ? 18.094 3.713 -10.719 1 93 120 LYS B O 1
ATOM 2303 N N . LEU B 1 121 ? 16.828 5.477 -11.383 1 93.12 121 LEU B N 1
ATOM 2304 C CA . LEU B 1 121 ? 15.664 4.664 -11.711 1 93.12 121 LEU B CA 1
ATOM 2305 C C . LEU B 1 121 ? 15.984 3.676 -12.828 1 93.12 121 LEU B C 1
ATOM 2307 O O . LEU B 1 121 ? 15.438 2.568 -12.852 1 93.12 121 LEU B O 1
ATOM 2311 N N . LEU B 1 122 ? 16.891 4.094 -13.711 1 92 122 LEU B N 1
ATOM 2312 C CA . LEU B 1 122 ? 17.25 3.252 -14.844 1 92 122 LEU B CA 1
ATOM 2313 C C . LEU B 1 122 ? 18.25 2.18 -14.422 1 92 122 LEU B C 1
ATOM 2315 O O . LEU B 1 122 ? 18.156 1.031 -14.859 1 92 122 LEU B O 1
ATOM 2319 N N . THR B 1 123 ? 19.141 2.459 -13.609 1 92.06 123 THR B N 1
ATOM 2320 C CA . THR B 1 123 ? 20.25 1.569 -13.281 1 92.06 123 THR B CA 1
ATOM 2321 C C . THR B 1 123 ? 19.875 0.647 -12.125 1 92.06 123 THR B C 1
ATOM 2323 O O . THR B 1 123 ? 20.375 -0.476 -12.031 1 92.06 123 THR B O 1
ATOM 2326 N N . LYS B 1 124 ? 19.031 1.062 -11.164 1 88.75 124 LYS B N 1
ATOM 2327 C CA . LYS B 1 124 ? 18.625 0.289 -10 1 88.75 124 LYS B CA 1
ATOM 2328 C C . LYS B 1 124 ? 17.125 0.461 -9.727 1 88.75 124 LYS B C 1
ATOM 2330 O O . LYS B 1 124 ? 16.734 1.038 -8.711 1 88.75 124 LYS B O 1
ATOM 2335 N N . PRO B 1 125 ? 16.375 -0.131 -10.586 1 86.06 125 PRO B N 1
ATOM 2336 C CA . PRO B 1 125 ? 14.93 0.002 -10.352 1 86.06 125 PRO B CA 1
ATOM 2337 C C . PRO B 1 125 ? 14.484 -0.658 -9.047 1 86.06 125 PRO B C 1
ATOM 2339 O O . PRO B 1 125 ? 15.047 -1.681 -8.641 1 86.06 125 PRO B O 1
ATOM 2342 N N . PRO B 1 126 ? 13.57 -0.004 -8.359 1 84.12 126 PRO B N 1
ATOM 2343 C CA . PRO B 1 126 ? 13.055 -0.632 -7.137 1 84.12 126 PRO B CA 1
ATOM 2344 C C . PRO B 1 126 ? 12.539 -2.049 -7.375 1 84.12 126 PRO B C 1
ATOM 2346 O O . PRO B 1 126 ? 12.055 -2.355 -8.469 1 84.12 126 PRO B O 1
ATOM 2349 N N . PRO B 1 127 ? 12.68 -2.85 -6.363 1 84 127 PRO B N 1
ATOM 2350 C CA . PRO B 1 127 ? 12.188 -4.223 -6.512 1 84 127 PRO B CA 1
ATOM 2351 C C . PRO B 1 127 ? 10.68 -4.289 -6.738 1 84 127 PRO B C 1
ATOM 2353 O O . PRO B 1 127 ? 9.93 -3.492 -6.168 1 84 127 PRO B O 1
ATOM 2356 N N . ASP B 1 128 ? 10.289 -5.207 -7.645 1 89.06 128 ASP B N 1
ATOM 2357 C CA . ASP B 1 128 ? 8.867 -5.48 -7.855 1 89.06 128 ASP B CA 1
ATOM 2358 C C . ASP B 1 128 ? 8.398 -6.66 -7.008 1 89.06 128 ASP B C 1
ATOM 2360 O O . ASP B 1 128 ? 8.352 -7.797 -7.484 1 89.06 128 ASP B O 1
ATOM 2364 N N . VAL B 1 129 ? 8.023 -6.379 -5.855 1 88.25 129 VAL B N 1
ATOM 2365 C CA . VAL B 1 129 ? 7.68 -7.391 -4.863 1 88.25 129 VAL B CA 1
ATOM 2366 C C . VAL B 1 129 ? 6.414 -8.133 -5.293 1 88.25 129 VAL B C 1
ATOM 2368 O O . VAL B 1 129 ? 6.273 -9.328 -5.055 1 88.25 129 VAL B O 1
ATOM 2371 N N . LYS B 1 130 ? 5.473 -7.5 -5.945 1 90.69 130 LYS B N 1
ATOM 2372 C CA . LYS B 1 130 ? 4.242 -8.133 -6.41 1 90.69 130 LYS B CA 1
ATOM 2373 C C . LYS B 1 130 ? 4.539 -9.195 -7.465 1 90.69 130 LYS B C 1
ATOM 2375 O O . LYS B 1 130 ? 3.973 -10.289 -7.426 1 90.69 130 LYS B O 1
ATOM 2380 N N . LYS B 1 131 ? 5.398 -8.867 -8.422 1 93.12 131 LYS B N 1
ATOM 2381 C CA . LYS B 1 131 ? 5.781 -9.828 -9.453 1 93.12 131 LYS B CA 1
ATOM 2382 C C . LYS B 1 131 ? 6.441 -11.055 -8.844 1 93.12 131 LYS B C 1
ATOM 2384 O O . LYS B 1 131 ? 6.137 -12.188 -9.234 1 93.12 131 LYS B O 1
ATOM 2389 N N . GLU B 1 132 ? 7.336 -10.742 -7.914 1 92.38 132 GLU B N 1
ATOM 2390 C CA . GLU B 1 132 ? 8.016 -11.852 -7.254 1 92.38 132 GLU B CA 1
ATOM 2391 C C . GLU B 1 132 ? 7.035 -12.719 -6.477 1 92.38 132 GLU B C 1
ATOM 2393 O O . GLU B 1 132 ? 7.168 -13.945 -6.449 1 92.38 132 GLU B O 1
ATOM 2398 N N . TYR B 1 133 ? 6.145 -12.102 -5.828 1 93.94 133 TYR B N 1
ATOM 2399 C CA . TYR B 1 133 ? 5.105 -12.836 -5.117 1 93.94 133 TYR B CA 1
ATOM 2400 C C . TYR B 1 133 ? 4.34 -13.758 -6.062 1 93.94 133 TYR B C 1
ATOM 2402 O O . TYR B 1 133 ? 4.109 -14.93 -5.746 1 93.94 133 TYR B O 1
ATOM 2410 N N . ALA B 1 134 ? 3.914 -13.273 -7.223 1 94.5 134 ALA B N 1
ATOM 2411 C CA . ALA B 1 134 ? 3.207 -14.07 -8.219 1 94.5 134 ALA B CA 1
ATOM 2412 C C . ALA B 1 134 ? 4.043 -15.273 -8.656 1 94.5 134 ALA B C 1
ATOM 2414 O O . ALA B 1 134 ? 3.527 -16.391 -8.758 1 94.5 134 ALA B O 1
ATOM 2415 N N . ARG B 1 135 ? 5.254 -15.023 -8.914 1 94.12 135 ARG B N 1
ATOM 2416 C CA . ARG B 1 135 ? 6.164 -16.094 -9.312 1 94.12 135 ARG B CA 1
ATOM 2417 C C . ARG B 1 135 ? 6.242 -17.172 -8.242 1 94.12 135 ARG B C 1
ATOM 2419 O O . ARG B 1 135 ? 6.207 -18.359 -8.547 1 94.12 135 ARG B O 1
ATOM 2426 N N . ARG B 1 136 ? 6.289 -16.734 -6.98 1 94.62 136 ARG B N 1
ATOM 2427 C CA . ARG B 1 136 ? 6.43 -17.672 -5.871 1 94.62 136 ARG B CA 1
ATOM 2428 C C . ARG B 1 136 ? 5.137 -18.438 -5.645 1 94.62 136 ARG B C 1
ATOM 2430 O O . ARG B 1 136 ? 5.168 -19.625 -5.289 1 94.62 136 ARG B O 1
ATOM 2437 N N . VAL B 1 137 ? 4.043 -17.812 -5.805 1 95.44 137 VAL B N 1
ATOM 2438 C CA . VAL B 1 137 ? 2.76 -18.5 -5.75 1 95.44 137 VAL B CA 1
ATOM 2439 C C . VAL B 1 137 ? 2.711 -19.578 -6.824 1 95.44 137 VAL B C 1
ATOM 2441 O O . VAL B 1 137 ? 2.35 -20.719 -6.547 1 95.44 137 VAL B O 1
ATOM 2444 N N . ALA B 1 138 ? 3.08 -19.266 -8.055 1 94 138 ALA B N 1
ATOM 2445 C CA . ALA B 1 138 ? 3.078 -20.188 -9.18 1 94 138 ALA B CA 1
ATOM 2446 C C . ALA B 1 138 ? 4.008 -21.375 -8.914 1 94 138 ALA B C 1
ATOM 2448 O O . ALA B 1 138 ? 3.645 -22.531 -9.164 1 94 138 ALA B O 1
ATOM 2449 N N . LEU B 1 139 ? 5.191 -21.047 -8.453 1 92.44 139 LEU B N 1
ATOM 2450 C CA . LEU B 1 139 ? 6.16 -22.094 -8.133 1 92.44 139 LEU B CA 1
ATOM 2451 C C . LEU B 1 139 ? 5.617 -23.031 -7.062 1 92.44 139 LEU B C 1
ATOM 2453 O O . LEU B 1 139 ? 5.797 -24.25 -7.145 1 92.44 139 LEU B O 1
ATOM 2457 N N . ASN B 1 140 ? 5.004 -22.469 -6.035 1 92.06 140 ASN B N 1
ATOM 2458 C CA . ASN B 1 140 ? 4.383 -23.25 -4.969 1 92.06 140 ASN B CA 1
ATOM 2459 C C . ASN B 1 140 ? 3.352 -24.234 -5.512 1 92.06 140 ASN B C 1
ATOM 2461 O O . ASN B 1 140 ? 3.363 -25.406 -5.16 1 92.06 140 ASN B O 1
ATOM 2465 N N . LEU B 1 141 ? 2.484 -23.797 -6.355 1 90.38 141 LEU B N 1
ATOM 2466 C CA . LEU B 1 141 ? 1.495 -24.656 -6.996 1 90.38 141 LEU B CA 1
ATOM 2467 C C . LEU B 1 141 ? 2.172 -25.719 -7.867 1 90.38 141 LEU B C 1
ATOM 2469 O O . LEU B 1 141 ? 1.809 -26.891 -7.824 1 90.38 141 LEU B O 1
ATOM 2473 N N . TYR B 1 142 ? 3.113 -25.25 -8.609 1 90.12 142 TYR B N 1
ATOM 2474 C CA . TYR B 1 142 ? 3.793 -26.141 -9.539 1 90.12 142 TYR B CA 1
ATOM 2475 C C . TYR B 1 142 ? 4.445 -27.297 -8.789 1 90.12 142 TYR B C 1
ATOM 2477 O O . TYR B 1 142 ? 4.348 -28.453 -9.211 1 90.12 142 TYR B O 1
ATOM 2485 N N . ARG B 1 143 ? 5.113 -26.984 -7.73 1 88.75 143 ARG B N 1
ATOM 2486 C CA . ARG B 1 143 ? 5.746 -28.016 -6.914 1 88.75 143 ARG B CA 1
ATOM 2487 C C . ARG B 1 143 ? 4.711 -28.984 -6.348 1 88.75 143 ARG B C 1
ATOM 2489 O O . ARG B 1 143 ? 4.969 -30.172 -6.242 1 88.75 143 ARG B O 1
ATOM 2496 N N . TYR B 1 144 ? 3.65 -28.469 -5.922 1 89.62 144 TYR B N 1
ATOM 2497 C CA . TYR B 1 144 ? 2.555 -29.297 -5.434 1 89.62 144 TYR B CA 1
ATOM 2498 C C . TYR B 1 144 ? 2.094 -30.266 -6.508 1 89.62 144 TYR B C 1
ATOM 2500 O O . TYR B 1 144 ? 1.937 -31.469 -6.242 1 89.62 144 TYR B O 1
ATOM 2508 N N . ILE B 1 145 ? 1.853 -29.812 -7.703 1 84.56 145 ILE B N 1
ATOM 2509 C CA . ILE B 1 145 ? 1.402 -30.641 -8.812 1 84.56 145 ILE B CA 1
ATOM 2510 C C . ILE B 1 145 ? 2.459 -31.703 -9.133 1 84.56 145 ILE B C 1
ATOM 2512 O O . ILE B 1 145 ? 2.131 -32.875 -9.352 1 84.56 145 ILE B O 1
ATOM 2516 N N . GLU B 1 146 ? 3.676 -31.234 -9.133 1 84 146 GLU B N 1
ATOM 2517 C CA . GLU B 1 146 ? 4.773 -32.156 -9.43 1 84 146 GLU B CA 1
ATOM 2518 C C . GLU B 1 146 ? 4.824 -33.281 -8.422 1 84 146 GLU B C 1
ATOM 2520 O O . GLU B 1 146 ? 5.203 -34.406 -8.766 1 84 146 GLU B O 1
ATOM 2525 N N . SER B 1 147 ? 4.566 -33.062 -7.223 1 84.12 147 SER B N 1
ATOM 2526 C CA . SER B 1 147 ? 4.613 -34.062 -6.172 1 84.12 147 SER B CA 1
ATOM 2527 C C . SER B 1 147 ? 3.617 -35.188 -6.438 1 84.12 147 SER B C 1
ATOM 2529 O O . SER B 1 147 ? 3.781 -36.312 -5.934 1 84.12 147 SER B O 1
ATOM 2531 N N . PHE B 1 148 ? 2.518 -35.062 -7.129 1 79.5 148 PHE B N 1
ATOM 2532 C CA . PHE B 1 148 ? 1.504 -36.062 -7.434 1 79.5 148 PHE B CA 1
ATOM 2533 C C . PHE B 1 148 ? 1.761 -36.688 -8.797 1 79.5 148 PHE B C 1
ATOM 2535 O O . PHE B 1 148 ? 1.509 -37.875 -9 1 79.5 148 PHE B O 1
ATOM 2542 N N . GLN B 1 149 ? 1.875 -35.906 -9.727 1 72.06 149 GLN B N 1
ATOM 2543 C CA . GLN B 1 149 ? 1.903 -36.375 -11.102 1 72.06 149 GLN B CA 1
ATOM 2544 C C . GLN B 1 149 ? 3.316 -36.781 -11.516 1 72.06 149 GLN B C 1
ATOM 2546 O O . GLN B 1 149 ? 3.502 -37.5 -12.508 1 72.06 149 GLN B O 1
ATOM 2551 N N . GLY B 1 150 ? 4.285 -36.75 -10.641 1 57.66 150 GLY B N 1
ATOM 2552 C CA . GLY B 1 150 ? 5.609 -37.062 -11.148 1 57.66 150 GLY B CA 1
ATOM 2553 C C . GLY B 1 150 ? 6.004 -36.25 -12.359 1 57.66 150 GLY B C 1
ATOM 2554 O O . GLY B 1 150 ? 5.156 -35.625 -13.008 1 57.66 150 GLY B O 1
ATOM 2555 N N . GLY B 1 151 ? 7.074 -35.438 -12.578 1 56.97 151 GLY B N 1
ATOM 2556 C CA . GLY B 1 151 ? 7.512 -34.906 -13.867 1 56.97 151 GLY B CA 1
ATOM 2557 C C . GLY B 1 151 ? 8.172 -33.531 -13.758 1 56.97 151 GLY B C 1
ATOM 2558 O O . GLY B 1 151 ? 8 -32.844 -12.758 1 56.97 151 GLY B O 1
ATOM 2559 N N . ALA B 1 152 ? 9.328 -33.562 -14.312 1 54.66 152 ALA B N 1
ATOM 2560 C CA . ALA B 1 152 ? 10.438 -32.625 -14.523 1 54.66 152 ALA B CA 1
ATOM 2561 C C . ALA B 1 152 ? 9.969 -31.391 -15.273 1 54.66 152 ALA B C 1
ATOM 2563 O O . ALA B 1 152 ? 10.695 -30.859 -16.109 1 54.66 152 ALA B O 1
ATOM 2564 N N . ALA B 1 153 ? 8.68 -30.922 -15.297 1 60.97 153 ALA B N 1
ATOM 2565 C CA . ALA B 1 153 ? 8.344 -30 -16.375 1 60.97 153 ALA B CA 1
ATOM 2566 C C . ALA B 1 153 ? 8.711 -28.562 -15.992 1 60.97 153 ALA B C 1
ATOM 2568 O O . ALA B 1 153 ? 7.898 -27.656 -16.141 1 60.97 153 ALA B O 1
ATOM 2569 N N . MET B 1 154 ? 9.914 -28.344 -15.508 1 67.62 154 MET B N 1
ATOM 2570 C CA . MET B 1 154 ? 10.5 -27.031 -15.219 1 67.62 154 MET B CA 1
ATOM 2571 C C . MET B 1 154 ? 10.469 -26.141 -16.453 1 67.62 154 MET B C 1
ATOM 2573 O O . MET B 1 154 ? 10.133 -24.953 -16.359 1 67.62 154 MET B O 1
ATOM 2577 N N . PRO B 1 155 ? 10.719 -26.828 -17.531 1 79.69 155 PRO B N 1
ATOM 2578 C CA . PRO B 1 155 ? 10.68 -25.984 -18.734 1 79.69 155 PRO B CA 1
ATOM 2579 C C . PRO B 1 155 ? 9.312 -25.344 -18.969 1 79.69 155 PRO B C 1
ATOM 2581 O O . PRO B 1 155 ? 9.227 -24.219 -19.438 1 79.69 155 PRO B O 1
ATOM 2584 N N . LEU B 1 156 ? 8.297 -26 -18.531 1 83.31 156 LEU B N 1
ATOM 2585 C CA . LEU B 1 156 ? 6.941 -25.5 -18.75 1 83.31 156 LEU B CA 1
ATOM 2586 C C . LEU B 1 156 ? 6.664 -24.281 -17.859 1 83.31 156 LEU B C 1
ATOM 2588 O O . LEU B 1 156 ? 6.066 -23.312 -18.297 1 83.31 156 LEU B O 1
ATOM 2592 N N . LEU B 1 157 ? 7.125 -24.359 -16.672 1 87.88 157 LEU B N 1
ATOM 2593 C CA . LEU B 1 157 ? 6.934 -23.25 -15.734 1 87.88 157 LEU B CA 1
ATOM 2594 C C . LEU B 1 157 ? 7.676 -22 -16.219 1 87.88 157 LEU B C 1
ATOM 2596 O O . LEU B 1 157 ? 7.141 -20.891 -16.156 1 87.88 157 LEU B O 1
ATOM 2600 N N . ASP B 1 158 ? 8.852 -22.203 -16.641 1 91.19 158 ASP B N 1
ATOM 2601 C CA . ASP B 1 158 ? 9.648 -21.078 -17.125 1 91.19 158 ASP B CA 1
ATOM 2602 C C . ASP B 1 158 ? 8.992 -20.422 -18.328 1 91.19 158 ASP B C 1
ATOM 2604 O O . ASP B 1 158 ? 8.984 -19.188 -18.453 1 91.19 158 ASP B O 1
ATOM 2608 N N . GLN B 1 159 ? 8.5 -21.266 -19.234 1 92.5 159 GLN B N 1
ATOM 2609 C CA . GLN B 1 159 ? 7.805 -20.734 -20.391 1 92.5 159 GLN B CA 1
ATOM 2610 C C . GLN B 1 159 ? 6.566 -19.938 -19.984 1 92.5 159 GLN B C 1
ATOM 2612 O O . GLN B 1 159 ? 6.301 -18.859 -20.516 1 92.5 159 GLN B O 1
ATOM 2617 N N . TRP B 1 160 ? 5.836 -20.484 -19.109 1 93.75 160 TRP B N 1
ATOM 2618 C CA . TRP B 1 160 ? 4.656 -19.781 -18.609 1 93.75 160 TRP B CA 1
ATOM 2619 C C . TRP B 1 160 ? 5.039 -18.438 -18 1 93.75 160 TRP B C 1
ATOM 2621 O O . TRP B 1 160 ? 4.371 -17.438 -18.234 1 93.75 160 TRP B O 1
ATOM 2631 N N . PHE B 1 161 ? 6.098 -18.453 -17.141 1 94.06 161 PHE B N 1
ATOM 2632 C CA . PHE B 1 161 ? 6.469 -17.234 -16.438 1 94.06 161 PHE B CA 1
ATOM 2633 C C . PHE B 1 161 ? 6.891 -16.141 -17.422 1 94.06 161 PHE B C 1
ATOM 2635 O O . PHE B 1 161 ? 6.617 -14.961 -17.203 1 94.06 161 PHE B O 1
ATOM 2642 N N . GLN B 1 162 ? 7.496 -16.547 -18.5 1 94.94 162 GLN B N 1
ATOM 2643 C CA . GLN B 1 162 ? 7.848 -15.57 -19.531 1 94.94 162 GLN B CA 1
ATOM 2644 C C . GLN B 1 162 ? 6.602 -14.906 -20.109 1 94.94 162 GLN B C 1
ATOM 2646 O O . GLN B 1 162 ? 6.562 -13.688 -20.281 1 94.94 162 GLN B O 1
ATOM 2651 N N . ARG B 1 163 ? 5.625 -15.742 -20.359 1 93.88 163 ARG B N 1
ATOM 2652 C CA . ARG B 1 163 ? 4.359 -15.219 -20.859 1 93.88 163 ARG B CA 1
ATOM 2653 C C . ARG B 1 163 ? 3.662 -14.359 -19.812 1 93.88 163 ARG B C 1
ATOM 2655 O O . ARG B 1 163 ? 3.129 -13.297 -20.125 1 93.88 163 ARG B O 1
ATOM 2662 N N . PHE B 1 164 ? 3.713 -14.875 -18.672 1 95.38 164 PHE B N 1
ATOM 2663 C CA . PHE B 1 164 ? 3.109 -14.164 -17.562 1 95.38 164 PHE B CA 1
ATOM 2664 C C . PHE B 1 164 ? 3.744 -12.789 -17.391 1 95.38 164 PHE B C 1
ATOM 2666 O O . PHE B 1 164 ? 3.039 -11.781 -17.25 1 95.38 164 PHE B O 1
ATOM 2673 N N . GLU B 1 165 ? 5.043 -12.758 -17.359 1 94.44 165 GLU B N 1
ATOM 2674 C CA . GLU B 1 165 ? 5.781 -11.523 -17.141 1 94.44 165 GLU B CA 1
ATOM 2675 C C . GLU B 1 165 ? 5.484 -10.5 -18.234 1 94.44 165 GLU B C 1
ATOM 2677 O O . GLU B 1 165 ? 5.398 -9.297 -17.969 1 94.44 165 GLU B O 1
ATOM 2682 N N . ALA B 1 166 ? 5.355 -10.93 -19.484 1 94.94 166 ALA B N 1
ATOM 2683 C CA . ALA B 1 166 ? 5.039 -10.039 -20.594 1 94.94 166 ALA B CA 1
ATOM 2684 C C . ALA B 1 166 ? 3.689 -9.352 -20.391 1 94.94 166 ALA B C 1
ATOM 2686 O O . ALA B 1 166 ? 3.562 -8.141 -20.594 1 94.94 166 ALA B O 1
ATOM 2687 N N . ARG B 1 167 ? 2.729 -10.141 -19.938 1 94.25 167 ARG B N 1
ATOM 2688 C CA . ARG B 1 167 ? 1.408 -9.57 -19.672 1 94.25 167 ARG B CA 1
ATOM 2689 C C . ARG B 1 167 ? 1.423 -8.711 -18.406 1 94.25 167 ARG B C 1
ATOM 2691 O O . ARG B 1 167 ? 0.775 -7.664 -18.359 1 94.25 167 ARG B O 1
ATOM 2698 N N . TYR B 1 168 ? 2.213 -9.086 -17.422 1 94.56 168 TYR B N 1
ATOM 2699 C CA . TYR B 1 168 ? 2.352 -8.367 -16.172 1 94.56 168 TYR B CA 1
ATOM 2700 C C . TYR B 1 168 ? 2.928 -6.977 -16.391 1 94.56 168 TYR B C 1
ATOM 2702 O O . TYR B 1 168 ? 2.502 -6.012 -15.742 1 94.56 168 TYR B O 1
ATOM 2710 N N . GLN B 1 169 ? 3.916 -6.906 -17.266 1 92.38 169 GLN B N 1
ATOM 2711 C CA . GLN B 1 169 ? 4.559 -5.629 -17.562 1 92.38 169 GLN B CA 1
ATOM 2712 C C . GLN B 1 169 ? 3.562 -4.629 -18.141 1 92.38 169 GLN B C 1
ATOM 2714 O O . GLN B 1 169 ? 3.67 -3.426 -17.891 1 92.38 169 GLN B O 1
ATOM 2719 N N . ARG B 1 170 ? 2.607 -5.168 -18.844 1 90.75 170 ARG B N 1
ATOM 2720 C CA . ARG B 1 170 ? 1.578 -4.312 -19.438 1 90.75 170 ARG B CA 1
ATOM 2721 C C . ARG B 1 170 ? 0.532 -3.932 -18.391 1 90.75 170 ARG B C 1
ATOM 2723 O O . ARG B 1 170 ? 0.089 -2.783 -18.344 1 90.75 170 ARG B O 1
ATOM 2730 N N . ASP B 1 171 ? 0.17 -4.93 -17.609 1 91.06 171 ASP B N 1
ATOM 2731 C CA . ASP B 1 171 ? -0.829 -4.742 -16.547 1 91.06 171 ASP B CA 1
ATOM 2732 C C . ASP B 1 171 ? -0.591 -5.707 -15.391 1 91.06 171 ASP B C 1
ATOM 2734 O O . ASP B 1 171 ? -0.986 -6.871 -15.453 1 91.06 171 ASP B O 1
ATOM 2738 N N . PRO B 1 172 ? -0.103 -5.102 -14.398 1 90.19 172 PRO B N 1
ATOM 2739 C CA . PRO B 1 172 ? 0.21 -5.965 -13.258 1 90.19 172 PRO B CA 1
ATOM 2740 C C . PRO B 1 172 ? -1.027 -6.645 -12.672 1 90.19 172 PRO B C 1
ATOM 2742 O O . PRO B 1 172 ? -0.906 -7.555 -11.852 1 90.19 172 PRO B O 1
ATOM 2745 N N . ASN B 1 173 ? -2.264 -6.238 -13.055 1 89.88 173 ASN B N 1
ATOM 2746 C CA . ASN B 1 173 ? -3.498 -6.824 -12.539 1 89.88 173 ASN B CA 1
ATOM 2747 C C . ASN B 1 173 ? -4.25 -7.59 -13.625 1 89.88 173 ASN B C 1
ATOM 2749 O O . ASN B 1 173 ? -5.461 -7.789 -13.523 1 89.88 173 ASN B O 1
ATOM 2753 N N . PHE B 1 174 ? -3.547 -8.023 -14.672 1 92.62 174 PHE B N 1
ATOM 2754 C CA . PHE B 1 174 ? -4.199 -8.648 -15.812 1 92.62 174 PHE B CA 1
ATOM 2755 C C . PHE B 1 174 ? -4.926 -9.922 -15.391 1 92.62 174 PHE B C 1
ATOM 2757 O O . PHE B 1 174 ? -5.988 -10.242 -15.93 1 92.62 174 PHE B O 1
ATOM 2764 N N . VAL B 1 175 ? -4.387 -10.602 -14.359 1 93 175 VAL B N 1
ATOM 2765 C CA . VAL B 1 175 ? -4.949 -11.891 -13.977 1 93 175 VAL B CA 1
ATOM 2766 C C . VAL B 1 175 ? -6.293 -11.68 -13.281 1 93 175 VAL B C 1
ATOM 2768 O O . VAL B 1 175 ? -7.09 -12.617 -13.156 1 93 175 VAL B O 1
ATOM 2771 N N . MET B 1 176 ? -6.5 -10.5 -12.727 1 89.94 176 MET B N 1
ATOM 2772 C CA . MET B 1 176 ? -7.73 -10.195 -12.008 1 89.94 176 MET B CA 1
ATOM 2773 C C . MET B 1 176 ? -8.875 -9.906 -12.977 1 89.94 176 MET B C 1
ATOM 2775 O O . MET B 1 176 ? -10.031 -9.82 -12.562 1 89.94 176 MET B O 1
ATOM 2779 N N . LYS B 1 177 ? -8.461 -9.758 -14.219 1 82.44 177 LYS B N 1
ATOM 2780 C CA . LYS B 1 177 ? -9.461 -9.422 -15.227 1 82.44 177 LYS B CA 1
ATOM 2781 C C . LYS B 1 177 ? -9.984 -10.68 -15.914 1 82.44 177 LYS B C 1
ATOM 2783 O O . LYS B 1 177 ? -9.25 -11.664 -16.062 1 82.44 177 LYS B O 1
ATOM 2788 N N . SER B 1 178 ? -11.234 -11.07 -15.859 1 65 178 SER B N 1
ATOM 2789 C CA . SER B 1 178 ? -11.93 -12.25 -16.359 1 65 178 SER B CA 1
ATOM 2790 C C . SER B 1 178 ? -11.305 -12.742 -17.656 1 65 178 SER B C 1
ATOM 2792 O O . SER B 1 178 ? -11.141 -11.969 -18.609 1 65 178 SER B O 1
ATOM 2794 N N . GLU B 1 179 ? -10.141 -13.508 -17.594 1 47.91 179 GLU B N 1
ATOM 2795 C CA . GLU B 1 179 ? -9.93 -14.289 -18.812 1 47.91 179 GLU B CA 1
ATOM 2796 C C . GLU B 1 179 ? -10.859 -15.492 -18.875 1 47.91 179 GLU B C 1
ATOM 2798 O O . GLU B 1 179 ? -11.273 -16.016 -17.844 1 47.91 179 GLU B O 1
#

Foldseek 3Di:
DAQKWKDQPPDDIDGFDWDPDDPQLPPCLDDTKTKDKDFQCLPGFKMKMFGPDADPDQQKWKWKWKAAPVRRDTHTFDIAGNVRGMDMTGQVQNVPPVRNPGRIMMMMIGIDGNVVRVVCCVPPNHDDVLLVVVLVVLVVVVVVVCVPPPDDVVVVSVVVSVVVVVVCVVPVCVVVPDD/DAQKWKDQPPDDIDGFDKDPDDPQLPPCLDDTKTKDKDFQCLPGFKMKMFGPDADPDQQKWKWKWKAAPVRRDTHTFDIAGNVRGMDMTGQVQNVPPVRNPGRIMMMMIGIDGNVVRVVCCVPPNHDDVLLVVVLVVLVVVVVVVCVPPPDDVVVVSVVVSVVVVVVCVVPVCVVVPDD

Secondary structure (DSSP, 8-state):
--SEEEE-TTS--B-PEEE-SS--S-TT--S-EEEEEEE-GGG---EEEEESS--S-TTEEEEEEEE-TT----EEEEEE-SSS-EEEE---GGG-HHHHT-SEEEEEEEEEEHHHHHHHHHHSPPP-HHHHHHHHHHHHHHHHHHHHH----HHHHHHHHHHHHHHHHH-TTGGGS--/--SEEEE-TTS--B-PEEE-SS--S-TT--S-EEEEEEE-GGG---EEEEESS--S-TTEEEEEEEE-TT----EEEEEE-SSS-EEEE---GGG-HHHHT-SEEEEEEEEEEHHHHHHHHHHSPPP-HHHHHHHHHHHHHHHHHHHHH----HHHHHHHHHHHHHHHHH-TTGGGS--

InterPro domains:
  IPR008493 Hikeshi-like, N-terminal domain [PF05603] (7-86)
  IPR031318 OPI10 family [PTHR12925] (2-177)
  IPR048364 Hikeshi-like, C-terminal domain [PF21057] (132-175)

Solvent-accessible surface area (backbone atoms only — not comparable to full-atom values): 19430 Å² total; per-residue (Å²): 132,49,60,37,37,36,36,39,63,41,35,65,65,39,61,35,43,76,56,85,62,84,65,55,66,57,63,92,68,76,72,50,39,28,39,41,79,39,70,44,34,35,75,42,61,48,37,36,41,33,42,70,53,78,62,96,46,85,64,34,29,34,41,32,29,38,23,40,86,95,53,54,58,72,43,76,58,48,67,32,30,70,85,30,22,14,35,72,44,49,81,49,29,56,75,32,73,88,42,31,74,32,65,48,33,38,38,35,38,29,39,41,48,42,67,60,53,52,51,43,54,71,76,54,55,58,74,59,57,67,62,52,46,49,51,31,45,38,49,52,52,49,53,54,52,32,72,73,68,60,68,85,59,59,66,55,53,54,53,48,47,55,55,48,49,57,50,34,75,75,32,81,59,53,64,76,42,90,124,132,48,59,37,37,37,36,38,62,40,34,65,64,39,62,36,42,76,57,85,61,85,63,56,66,57,63,92,69,76,71,49,39,29,41,41,79,39,71,44,33,33,77,42,60,49,35,35,42,33,41,72,53,80,63,96,47,84,64,32,28,33,38,32,30,37,24,42,85,94,52,55,58,73,41,77,57,48,68,32,30,69,86,28,22,14,34,70,44,50,81,48,28,56,76,33,72,86,41,31,75,32,65,51,32,37,38,35,36,31,37,39,49,43,68,60,52,53,50,44,53,69,76,55,56,56,72,60,57,68,62,52,47,47,52,31,44,38,50,53,52,48,52,55,50,31,74,73,67,59,67,83,61,58,68,55,52,54,54,48,48,54,54,48,48,60,49,34,74,77,33,79,61,54,62,76,42,90,123

Sequence (358 aa):
MSLFGVVVPGRPCLAPTQVTGQAPALGTFQSGQWVCDLVNPGEISDLVCFLTSPLPSNNEGAGIYYSVAPFTDWEFMGVITNNRPSVLLSPGWSLLPQVNQQPIVKLGVSLESAEVLQEKLLTKPPPDVKKEYARRVALNLYRYIESFQGGAAMPLLDQWFQRFEARYQRDPNFVMKSEMSLFGVVVPGRPCLAPTQVTGQAPALGTFQSGQWVCDLVNPGEISDLVCFLTSPLPSNNEGAGIYYSVAPFTDWEFMGVITNNRPSVLLSPGWSLLPQVNQQPIVKLGVSLESAEVLQEKLLTKPPPDVKKEYARRVALNLYRYIESFQGGAAMPLLDQWFQRFEARYQRDPNFVMKSE

pLDDT: mean 88.75, std 13.1, range [44.41, 98.75]

Nearest PDB structures (foldseek):
  3wvz-assembly1_A  TM=5.954E-01  e=1.138E-12  Homo sapiens
  3wvz-assembly1_B  TM=6.130E-01  e=8.785E-11  Homo sapiens
  6ldv-assembly1_H  TM=3.254E-01  e=4.203E-01  Oryctolagus cuniculus
  4gh7-assembly1_B  TM=3.610E-01  e=1.208E+00  Homo sapiens
  7mfr-assembly2_Y  TM=3.433E-01  e=1.208E+00  Oryctolagus cuniculus

Organism: Toxoplasma gondii (NCBI:txid5811)

Radius of gyration: 22.16 Å; Cα contacts (8 Å, |Δi|>4): 686; chains: 2; bounding box: 56×61×46 Å